Protein 1DUS (pdb70)

Foldseek 3Di:
DDDDDPDDWDWDKDWDAACNDTFIFIATPVWPPGPYDDPLLRVQRNQDDDAQAWAEEEWQQQLNDNCLSCFVHYQAYEEHQDPVSLVRVVVRCVRRVVPVTHYYYYYDDGCHPPLPAATQEYEYADDPVVDDVVLLCNVQVNLVRHDAFGKYKYKDFDDVVVVVSQVNVVRAVDKDFRDADPRMTIMMGTHD

Sequence (192 aa):
FSEKPTTKSDVKIVEDILRGKKLKFKTDSGVFSYGKVDKGTKILVENVVVDKDDDILDLGCGYGVIGIALADEVKSTTADINRRAIKLAKENIKLNNLDNYDIRVVHSDLYENVKDRKYNKIITNPPIRAGKEVLHRIIEEGKELLKDNGEIWVVIQTKQGAKSLAKYKDVFGNVETVTIKGGYRVLKSKKL

Solvent-accessible surface area: 10228 Å² total

Secondary structure (DSSP, 8-state):
------S---EEEEEEEETTEEEEEEEETTSTTTTS--HHHHHHHHH----TT-EEEEET-TTSHHHHHHGGGSSEE--BS-HHHHHHHHHHHHHTT-TTS-B---B-STTTT-TTS-EEEEEE---STT-HHHHHHHHHHHHHHEEEEEEEEEEEESTHHHHHHHH--TTTS--EEEEEETTEEEEEEE--

Nearest PDB structures (foldseek):
  1dus-assembly1_A  TM=1.005E+00  e=1.982E-41  Methanocaldococcus jannaschii
  3dtn-assembly1_A  TM=7.871E-01  e=7.395E-09  Methanosarcina mazei
  6zxy-assembly1_B  TM=6.838E-01  e=2.449E-07  Archaeoglobus fulgidus
  7lxi-assembly1_A  TM=7.289E-01  e=1.700E-06  Mycobacterium tuberculosis H37Rv
  8t1a-assembly2_B  TM=7.006E-01  e=4.340E-06  Mycobacterium tuberculosis H37Rv

B-factor: mean 23.18, std 10.05, range [7.26, 71.99]

Structure (mmCIF, N/CA/C/O backbone):
data_1DUS
#
_entry.id   1DUS
#
_cell.length_a   69.340
_cell.length_b   36.780
_cell.length_c   68.340
_cell.angle_alpha   90.00
_cell.angle_beta   90.00
_cell.angle_gamma   90.00
#
_symmetry.space_group_name_H-M   'P 21 21 2'
#
loop_
_entity.id
_entity.type
_entity.pdbx_description
1 polymer MJ0882
2 water water
#
loop_
_atom_site.group_PDB
_atom_site.id
_atom_site.type_symbol
_atom_site.label_atom_id
_atom_site.label_alt_id
_atom_site.label_comp_id
_atom_site.label_asym_id
_atom_site.label_entity_id
_atom_site.label_seq_id
_atom_site.pdbx_PDB_ins_code
_atom_site.Cartn_x
_atom_site.Cartn_y
_atom_site.Cartn_z
_atom_site.occupancy
_atom_site.B_iso_or_equiv
_atom_site.auth_seq_id
_atom_site.auth_comp_id
_atom_site.auth_asym_id
_atom_site.auth_atom_id
_atom_site.pdbx_PDB_model_num
ATOM 1 N N . PHE A 1 1 ? 37.775 32.994 -0.676 1.00 26.24 4 PHE A N 1
ATOM 2 C CA . PHE A 1 1 ? 37.260 32.664 -1.997 1.00 23.21 4 PHE A CA 1
ATOM 3 C C . PHE A 1 1 ? 36.670 31.259 -1.967 1.00 26.19 4 PHE A C 1
ATOM 4 O O . PHE A 1 1 ? 36.841 30.540 -0.996 1.00 24.88 4 PHE A O 1
ATOM 12 N N . SER A 1 2 ? 35.937 30.879 -3.003 1.00 25.06 5 SER A N 1
ATOM 13 C CA . SER A 1 2 ? 35.386 29.539 -3.036 1.00 29.95 5 SER A CA 1
ATOM 14 C C . SER A 1 2 ? 36.082 28.758 -4.142 1.00 32.95 5 SER A C 1
ATOM 15 O O . SER A 1 2 ? 36.602 29.333 -5.102 1.00 34.51 5 SER A O 1
ATOM 18 N N . GLU A 1 3 ? 36.117 27.443 -3.994 1.00 31.08 6 GLU A N 1
ATOM 19 C CA . GLU A 1 3 ? 36.779 26.597 -4.976 1.00 37.47 6 GLU A CA 1
ATOM 20 C C . GLU A 1 3 ? 36.078 25.243 -5.062 1.00 39.04 6 GLU A C 1
ATOM 21 O O . GLU A 1 3 ? 35.536 24.759 -4.069 1.00 40.14 6 GLU A O 1
ATOM 27 N N . LYS A 1 4 ? 36.046 24.642 -6.251 1.00 42.02 7 LYS A N 1
ATOM 28 C CA . LYS A 1 4 ? 35.436 23.323 -6.377 1.00 46.66 7 LYS A CA 1
ATOM 29 C C . LYS A 1 4 ? 36.562 22.301 -6.440 1.00 47.74 7 LYS A C 1
ATOM 30 O O . LYS A 1 4 ? 37.218 22.148 -7.470 1.00 51.05 7 LYS A O 1
ATOM 36 N N . PRO A 1 5 ? 36.797 21.584 -5.328 1.00 50.10 8 PRO A N 1
ATOM 37 C CA . PRO A 1 5 ? 37.840 20.559 -5.190 1.00 49.98 8 PRO A CA 1
ATOM 38 C C . PRO A 1 5 ? 37.878 19.497 -6.281 1.00 49.00 8 PRO A C 1
ATOM 39 O O . PRO A 1 5 ? 36.899 19.278 -6.995 1.00 46.79 8 PRO A O 1
ATOM 43 N N . THR A 1 6 ? 39.026 18.842 -6.402 1.00 48.93 9 THR A N 1
ATOM 44 C CA . THR A 1 6 ? 39.210 17.794 -7.403 1.00 50.77 9 THR A CA 1
ATOM 45 C C . THR A 1 6 ? 39.177 16.444 -6.700 1.00 47.61 9 THR A C 1
ATOM 46 O O . THR A 1 6 ? 38.861 15.417 -7.306 1.00 49.82 9 THR A O 1
ATOM 50 N N . THR A 1 7 ? 39.512 16.468 -5.413 1.00 44.10 10 THR A N 1
ATOM 51 C CA . THR A 1 7 ? 39.564 15.273 -4.577 1.00 39.00 10 THR A CA 1
ATOM 52 C C . THR A 1 7 ? 38.231 14.546 -4.366 1.00 31.48 10 THR A C 1
ATOM 53 O O . THR A 1 7 ? 37.174 15.164 -4.279 1.00 29.04 10 THR A O 1
ATOM 57 N N . LYS A 1 8 ? 38.296 13.221 -4.288 1.00 30.35 11 LYS A N 1
ATOM 58 C CA . LYS A 1 8 ? 37.108 12.402 -4.046 1.00 30.38 11 LYS A CA 1
ATOM 59 C C . LYS A 1 8 ? 36.757 12.527 -2.566 1.00 29.71 11 LYS A C 1
ATOM 60 O O . LYS A 1 8 ? 37.560 13.015 -1.772 1.00 27.90 11 LYS A O 1
ATOM 66 N N . SER A 1 9 ? 35.567 12.063 -2.204 1.00 26.02 12 SER A N 1
ATOM 67 C CA . SER A 1 9 ? 35.092 12.075 -0.822 1.00 29.39 12 SER A CA 1
ATOM 68 C C . SER A 1 9 ? 34.713 10.632 -0.442 1.00 23.36 12 SER A C 1
ATOM 69 O O . SER A 1 9 ? 34.264 9.875 -1.297 1.00 25.13 12 SER A O 1
ATOM 72 N N . ASP A 1 10 ? 34.897 10.242 0.818 1.00 20.25 13 ASP A N 1
ATOM 73 C CA . ASP A 1 10 ? 34.526 8.883 1.225 1.00 20.26 13 ASP A CA 1
ATOM 74 C C . ASP A 1 10 ? 33.083 8.978 1.676 1.00 20.29 13 ASP A C 1
ATOM 75 O O . ASP A 1 10 ? 32.761 9.838 2.484 1.00 18.57 13 ASP A O 1
ATOM 80 N N . VAL A 1 11 ? 32.232 8.087 1.185 1.00 18.51 14 VAL A N 1
ATOM 81 C CA . VAL A 1 11 ? 30.824 8.104 1.559 1.00 16.70 14 VAL A CA 1
ATOM 82 C C . VAL A 1 11 ? 30.393 6.784 2.199 1.00 16.69 14 VAL A C 1
ATOM 83 O O . VAL A 1 11 ? 30.815 5.706 1.775 1.00 16.48 14 VAL A O 1
ATOM 87 N N . LYS A 1 12 ? 29.566 6.872 3.240 1.00 14.85 15 LYS A N 1
ATOM 88 C CA . LYS A 1 12 ? 29.048 5.677 3.884 1.00 17.41 15 LYS A CA 1
ATOM 89 C C . LYS A 1 12 ? 27.578 5.937 4.164 1.00 18.33 15 LYS A C 1
ATOM 90 O O . LYS A 1 12 ? 27.234 6.986 4.726 1.00 16.71 15 LYS A O 1
ATOM 96 N N . ILE A 1 13 ? 26.708 5.018 3.753 1.00 16.67 16 ILE A N 1
ATOM 97 C CA . ILE A 1 13 ? 25.289 5.185 4.017 1.00 17.08 16 ILE A CA 1
ATOM 98 C C . ILE A 1 13 ? 24.991 4.506 5.347 1.00 18.37 16 ILE A C 1
ATOM 99 O O . ILE A 1 13 ? 25.411 3.369 5.603 1.00 22.54 16 ILE A O 1
ATOM 104 N N . VAL A 1 14 ? 24.263 5.208 6.200 1.00 15.27 17 VAL A N 1
ATOM 105 C CA . VAL A 1 14 ? 23.968 4.727 7.529 1.00 15.75 17 VAL A CA 1
ATOM 106 C C . VAL A 1 14 ? 22.458 4.715 7.791 1.00 18.87 17 VAL A C 1
ATOM 107 O O . VAL A 1 14 ? 21.754 5.633 7.388 1.00 17.90 17 VAL A O 1
ATOM 111 N N . GLU A 1 15 ? 21.945 3.657 8.413 1.00 15.96 18 GLU A N 1
ATOM 112 C CA . GLU A 1 15 ? 20.521 3.658 8.751 1.00 16.33 18 GLU A CA 1
ATOM 113 C C . GLU A 1 15 ? 20.432 3.585 10.253 1.00 15.84 18 GLU A C 1
ATOM 114 O O . GLU A 1 15 ? 21.306 3.027 10.913 1.00 19.17 18 GLU A O 1
ATOM 120 N N . ASP A 1 16 ? 19.400 4.189 10.816 1.00 15.14 19 ASP A N 1
ATOM 121 C CA . ASP A 1 16 ? 19.205 4.064 12.232 1.00 18.61 19 A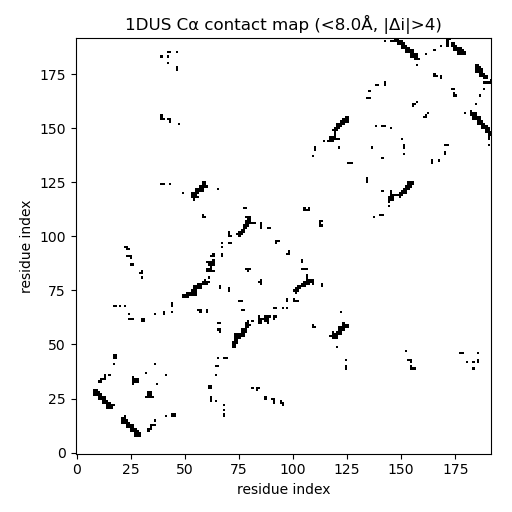SP A CA 1
ATOM 122 C C . ASP A 1 16 ? 17.752 4.307 12.518 1.00 18.38 19 ASP A C 1
ATOM 123 O O . ASP A 1 16 ? 16.981 4.647 11.615 1.00 18.74 19 ASP A O 1
ATOM 128 N N . ILE A 1 17 ? 17.378 4.106 13.774 1.00 20.37 20 ILE A N 1
ATOM 129 C CA . ILE A 1 17 ? 16.007 4.318 14.193 1.00 19.79 20 ILE A CA 1
ATOM 130 C C . ILE A 1 17 ? 16.023 5.416 15.251 1.00 19.07 20 ILE A C 1
ATOM 131 O O . ILE A 1 17 ? 16.702 5.303 16.280 1.00 25.64 20 ILE A O 1
ATOM 136 N N . LEU A 1 18 ? 15.319 6.496 14.960 1.00 18.20 21 LEU A N 1
ATOM 137 C CA . LEU A 1 18 ? 15.252 7.640 15.853 1.00 18.17 21 LEU A CA 1
ATOM 138 C C . LEU A 1 18 ? 13.804 8.038 16.019 1.00 17.22 21 LEU A C 1
ATOM 139 O O . LEU A 1 18 ? 13.057 8.156 15.029 1.00 19.92 21 LEU A O 1
ATOM 144 N N . ARG A 1 19 ? 13.421 8.253 17.275 1.00 18.36 22 ARG A N 1
ATOM 145 C CA . ARG A 1 19 ? 12.065 8.624 17.628 1.00 19.42 22 ARG A CA 1
ATOM 146 C C . ARG A 1 19 ? 11.114 7.635 16.982 1.00 20.57 22 ARG A C 1
ATOM 147 O O . ARG A 1 19 ? 10.004 7.982 16.573 1.00 19.31 22 ARG A O 1
ATOM 155 N N . GLY A 1 20 ? 11.583 6.390 16.901 1.00 22.87 23 GLY A N 1
ATOM 156 C CA . GLY A 1 20 ? 10.808 5.319 16.315 1.00 22.36 23 GLY A CA 1
ATOM 157 C C . GLY A 1 20 ? 10.708 5.346 14.806 1.00 27.77 23 GLY A C 1
ATOM 158 O O . GLY A 1 20 ? 9.951 4.565 14.236 1.00 27.42 23 GLY A O 1
ATOM 159 N N . LYS A 1 21 ? 11.475 6.216 14.149 1.00 21.15 24 LYS A N 1
ATOM 160 C CA . LYS A 1 21 ? 11.419 6.316 12.702 1.00 19.42 24 LYS A CA 1
ATOM 161 C C . LYS A 1 21 ? 12.630 5.644 12.083 1.00 18.44 24 LYS A C 1
ATOM 162 O O . LYS A 1 21 ? 13.737 5.732 12.609 1.00 20.11 24 LYS A O 1
ATOM 168 N N . LYS A 1 22 ? 12.402 4.960 10.967 1.00 18.60 25 LYS A N 1
ATOM 169 C CA . LYS A 1 22 ? 13.461 4.255 10.254 1.00 20.26 25 LYS A CA 1
ATOM 170 C C . LYS A 1 22 ? 14.056 5.232 9.256 1.00 17.83 25 LYS A C 1
ATOM 171 O O . LYS A 1 22 ? 13.493 5.470 8.202 1.00 21.49 25 LYS A O 1
ATOM 177 N N . LEU A 1 23 ? 15.222 5.775 9.575 1.00 18.77 26 LEU A N 1
ATOM 178 C CA . LEU A 1 23 ? 15.829 6.768 8.700 1.00 14.55 26 LEU A CA 1
ATOM 179 C C . LEU A 1 23 ? 17.110 6.278 8.037 1.00 17.00 26 LEU A C 1
ATOM 180 O O . LEU A 1 23 ? 17.740 5.309 8.488 1.00 19.40 26 LEU A O 1
ATOM 185 N N . LYS A 1 24 ? 17.503 6.956 6.968 1.00 14.12 27 LYS A N 1
ATOM 186 C CA . LYS A 1 24 ? 18.702 6.560 6.225 1.00 14.94 27 LYS A CA 1
ATOM 187 C C . LYS A 1 24 ? 19.501 7.828 5.932 1.00 15.62 27 LYS A C 1
ATOM 188 O O . LYS A 1 24 ? 18.934 8.828 5.528 1.00 16.89 27 LYS A O 1
ATOM 194 N N . PHE A 1 25 ? 20.816 7.783 6.111 1.00 12.11 28 PHE A N 1
ATOM 195 C CA . PHE A 1 25 ? 21.608 8.977 5.863 1.00 9.24 28 PHE A CA 1
ATOM 196 C C . PHE A 1 25 ? 22.868 8.701 5.080 1.00 10.30 28 PHE A C 1
ATOM 197 O O . PHE A 1 25 ? 23.598 7.750 5.389 1.00 14.60 28 PHE A O 1
ATOM 205 N N . LYS A 1 26 ? 23.119 9.534 4.076 1.00 8.89 29 LYS A N 1
ATOM 206 C CA . LYS A 1 26 ? 24.375 9.455 3.358 1.00 9.74 29 LYS A CA 1
ATOM 207 C C . LYS A 1 26 ? 25.339 10.271 4.261 1.00 11.75 29 LYS A C 1
ATOM 208 O O . LYS A 1 26 ? 24.996 11.408 4.651 1.00 13.36 29 LYS A O 1
ATOM 214 N N . THR A 1 27 ? 26.503 9.711 4.622 1.00 9.09 30 THR A N 1
ATOM 215 C CA . THR A 1 27 ? 27.479 10.435 5.464 1.00 12.25 30 THR A CA 1
ATOM 216 C C . THR A 1 27 ? 28.772 10.518 4.654 1.00 9.92 30 THR A C 1
ATOM 217 O O . THR A 1 27 ? 28.942 9.785 3.675 1.00 11.00 30 THR A O 1
ATOM 221 N N . ASP A 1 28 ? 29.696 11.365 5.091 1.00 12.18 31 ASP A N 1
ATOM 222 C CA . ASP A 1 28 ? 30.914 11.597 4.314 1.00 14.21 31 ASP A CA 1
ATOM 223 C C . ASP A 1 28 ? 32.072 11.844 5.277 1.00 12.39 31 ASP A C 1
ATOM 224 O O . ASP A 1 28 ? 31.890 12.435 6.351 1.00 11.05 31 ASP A O 1
ATOM 229 N N . SER A 1 29 ? 33.268 11.381 4.911 1.00 15.87 32 SER A N 1
ATOM 230 C CA . SER A 1 29 ? 34.409 11.551 5.811 1.00 17.22 32 SER A CA 1
ATOM 231 C C . SER A 1 29 ? 34.814 13.000 6.087 1.00 18.89 32 SER A C 1
ATOM 232 O O . SER A 1 29 ? 35.604 13.269 7.008 1.00 21.85 32 SER A O 1
ATOM 235 N N . GLY A 1 30 ? 34.286 13.926 5.299 1.00 19.02 33 GLY A N 1
ATOM 236 C CA . GLY A 1 30 ? 34.592 15.336 5.499 1.00 20.30 33 GLY A CA 1
ATOM 237 C C . GLY A 1 30 ? 33.490 16.049 6.252 1.00 21.71 33 GLY A C 1
ATOM 238 O O . GLY A 1 30 ? 33.429 17.288 6.277 1.00 24.01 33 GLY A O 1
ATOM 239 N N . VAL A 1 31 ? 32.610 15.261 6.866 1.00 15.41 34 VAL A N 1
ATOM 240 C CA . VAL A 1 31 ? 31.498 15.803 7.638 1.00 15.52 34 VAL A CA 1
ATOM 241 C C . VAL A 1 31 ? 31.440 15.073 8.970 1.00 15.30 34 VAL A C 1
ATOM 242 O O . VAL A 1 31 ? 31.871 13.916 9.086 1.00 13.96 34 VAL A O 1
ATOM 246 N N . PHE A 1 32 ? 30.965 15.767 9.998 1.00 15.24 35 PHE A N 1
ATOM 247 C CA . PHE A 1 32 ? 30.851 15.182 11.322 1.00 18.07 35 PHE A CA 1
ATOM 248 C C . PHE A 1 32 ? 30.094 13.855 11.362 1.00 17.70 35 PHE A C 1
ATOM 249 O O . PHE A 1 32 ? 29.117 13.648 10.635 1.00 15.76 35 PHE A O 1
ATOM 257 N N . SER A 1 33 ? 30.572 12.953 12.213 1.00 17.13 36 SER A N 1
ATOM 258 C CA . SER A 1 33 ? 29.925 11.664 12.430 1.00 20.74 36 SER A CA 1
ATOM 259 C C . SER A 1 33 ? 29.808 10.760 11.211 1.00 13.96 36 SER A C 1
ATOM 260 O O . SER A 1 33 ? 28.762 10.192 10.935 1.00 16.28 36 SER A O 1
ATOM 263 N N . TYR A 1 34 ? 30.914 10.618 10.506 1.00 16.04 37 TYR A N 1
ATOM 264 C CA . TYR A 1 34 ? 30.989 9.764 9.340 1.00 13.83 37 TYR A CA 1
ATOM 265 C C . TYR A 1 34 ? 30.737 8.297 9.698 1.00 13.64 37 TYR A C 1
ATOM 266 O O . TYR A 1 34 ? 31.327 7.758 10.637 1.00 17.90 37 TYR A O 1
ATOM 275 N N . GLY A 1 35 ? 29.843 7.635 8.974 1.00 13.89 38 GLY A N 1
ATOM 276 C CA . GLY A 1 35 ? 29.634 6.218 9.245 1.00 17.69 38 GLY A CA 1
ATOM 277 C C . GLY A 1 35 ? 28.743 5.759 10.390 1.00 18.91 38 GLY A C 1
ATOM 278 O O . GLY A 1 35 ? 28.580 4.554 10.586 1.00 17.56 38 GLY A O 1
ATOM 279 N N . LYS A 1 36 ? 28.179 6.681 11.167 1.00 18.54 39 LYS A N 1
ATOM 280 C CA . LYS A 1 36 ? 27.285 6.278 12.248 1.00 22.40 39 LYS A CA 1
ATOM 281 C C . LYS A 1 36 ? 26.603 7.495 12.806 1.00 20.12 39 LYS A C 1
ATOM 282 O O . LYS A 1 36 ? 27.114 8.605 12.677 1.00 24.82 39 LYS A O 1
ATOM 288 N N . VAL A 1 37 ? 25.431 7.300 13.397 1.00 18.88 40 VAL A N 1
ATOM 289 C CA . VAL A 1 37 ? 24.758 8.430 14.008 1.00 21.15 40 VAL A CA 1
ATOM 290 C C . VAL A 1 37 ? 25.396 8.593 15.384 1.00 20.82 40 VAL A C 1
ATOM 291 O O . VAL A 1 37 ? 25.472 7.647 16.179 1.00 23.18 40 VAL A O 1
ATOM 295 N N . ASP A 1 38 ? 25.876 9.803 15.632 1.00 23.15 41 ASP A N 1
ATOM 296 C CA . ASP A 1 38 ? 26.542 10.181 16.856 1.00 20.53 41 ASP A CA 1
ATOM 297 C C . ASP A 1 38 ? 25.694 9.886 18.099 1.00 22.18 41 ASP A C 1
ATOM 298 O O . ASP A 1 38 ? 24.514 10.179 18.112 1.00 14.99 41 ASP A O 1
ATOM 303 N N . LYS A 1 39 ? 26.297 9.304 19.135 1.00 19.22 42 LYS A N 1
ATOM 304 C CA . LYS A 1 39 ? 25.543 8.989 20.356 1.00 24.09 42 LYS A CA 1
ATOM 305 C C . LYS A 1 39 ? 24.906 10.223 20.980 1.00 17.61 42 LYS A C 1
ATOM 306 O O . LYS A 1 39 ? 23.762 10.175 21.396 1.00 21.45 42 LYS A O 1
ATOM 312 N N . GLY A 1 40 ? 25.654 11.324 21.035 1.00 17.95 43 GLY A N 1
ATOM 313 C CA . GLY A 1 40 ? 25.113 12.552 21.592 1.00 15.15 43 GLY A CA 1
ATOM 314 C C . GLY A 1 40 ? 23.927 13.030 20.781 1.00 17.95 43 GLY A C 1
ATOM 315 O O . GLY A 1 40 ? 22.871 13.419 21.321 1.00 15.13 43 GLY A O 1
ATOM 316 N N . THR A 1 41 ? 24.083 13.010 19.465 1.00 14.49 44 THR A N 1
ATOM 317 C CA . THR A 1 41 ? 22.986 13.446 18.622 1.00 15.82 44 THR A CA 1
ATOM 318 C C . THR A 1 41 ? 21.754 12.560 18.859 1.00 14.70 44 THR A C 1
ATOM 319 O O . THR A 1 41 ? 20.645 13.060 18.960 1.00 16.06 44 THR A O 1
ATOM 323 N N . LYS A 1 42 ? 21.945 11.248 18.948 1.00 14.19 45 LYS A N 1
ATOM 324 C CA . LYS A 1 42 ? 20.826 10.344 19.178 1.00 16.62 45 LYS A CA 1
ATOM 325 C C . LYS A 1 42 ? 20.091 10.622 20.479 1.00 16.82 45 LYS A C 1
ATOM 326 O O . LYS A 1 42 ? 18.868 10.579 20.517 1.00 18.22 45 LYS A O 1
ATOM 332 N N . ILE A 1 43 ? 20.839 10.893 21.546 1.00 15.89 46 ILE A N 1
ATOM 333 C CA . ILE A 1 43 ? 20.244 11.178 22.841 1.00 15.37 46 ILE A CA 1
ATOM 334 C C . ILE A 1 43 ? 19.438 12.484 22.737 1.00 19.04 46 ILE A C 1
ATOM 335 O O . ILE A 1 43 ? 18.285 12.563 23.179 1.00 19.19 46 ILE A O 1
ATOM 340 N N . LEU A 1 44 ? 20.032 13.490 22.109 1.00 14.47 47 LEU A N 1
ATOM 341 C CA . LEU A 1 44 ? 19.350 14.767 21.945 1.00 15.62 47 LEU A CA 1
ATOM 342 C C . LEU A 1 44 ? 18.051 14.595 21.178 1.00 14.79 47 LEU A C 1
ATOM 343 O O . LEU A 1 44 ? 17.003 15.060 21.618 1.00 13.53 47 LEU A O 1
ATOM 348 N N . VAL A 1 45 ? 18.121 13.932 20.028 1.00 14.65 48 VAL A N 1
ATOM 349 C CA . V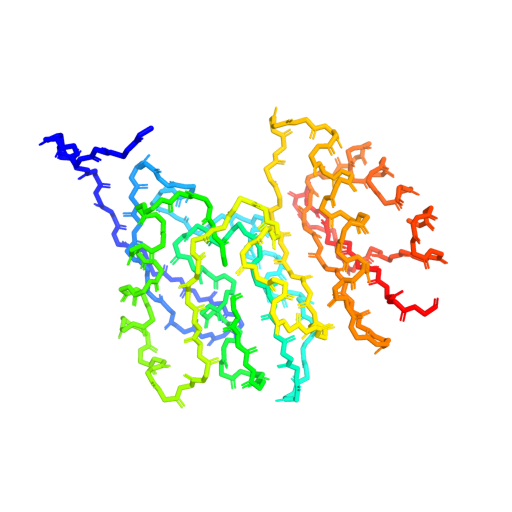AL A 1 45 ? 16.931 13.720 19.193 1.00 17.33 48 VAL A CA 1
ATOM 350 C C . VAL A 1 45 ? 15.821 12.921 19.894 1.00 18.38 48 VAL A C 1
ATOM 351 O O . VAL A 1 45 ? 14.634 13.185 19.702 1.00 18.88 48 VAL A O 1
ATOM 355 N N . GLU A 1 46 ? 16.204 11.947 20.712 1.00 19.63 49 GLU A N 1
ATOM 356 C CA . GLU A 1 46 ? 15.197 11.155 21.399 1.00 20.66 49 GLU A CA 1
ATOM 357 C C . GLU A 1 46 ? 14.517 11.937 22.513 1.00 17.10 49 GLU A C 1
ATOM 358 O O . GLU A 1 46 ? 13.348 11.704 22.816 1.00 18.95 49 GLU A O 1
ATOM 364 N N . ASN A 1 47 ? 15.240 12.877 23.105 1.00 15.08 50 ASN A N 1
ATOM 365 C CA . ASN A 1 47 ? 14.712 13.631 24.235 1.00 20.13 50 ASN A CA 1
ATOM 366 C C . ASN A 1 47 ? 14.108 14.996 23.995 1.00 16.71 50 ASN A C 1
ATOM 367 O O . ASN A 1 47 ? 13.391 15.520 24.854 1.00 20.67 50 ASN A O 1
ATOM 372 N N . VAL A 1 48 ? 14.347 15.572 22.826 1.00 17.46 51 VAL A N 1
ATOM 373 C CA . VAL A 1 48 ? 13.784 16.882 22.557 1.00 19.21 51 VAL A CA 1
ATOM 374 C C . VAL A 1 48 ? 12.250 16.796 22.436 1.00 17.92 51 VAL A C 1
ATOM 375 O O . VAL A 1 48 ? 11.685 15.819 21.937 1.00 21.30 51 VAL A O 1
ATOM 379 N N . VAL A 1 49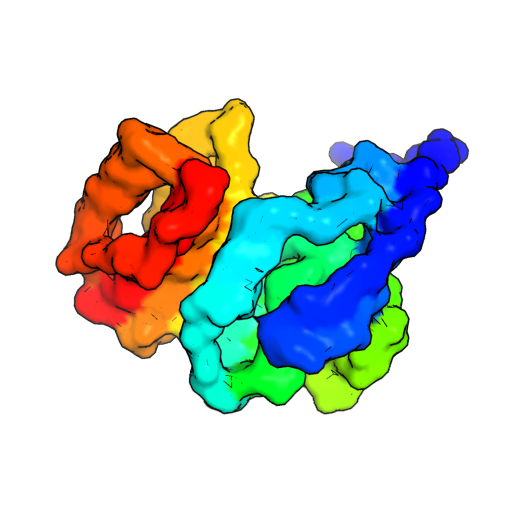 ? 11.581 17.808 22.960 1.00 18.70 52 VAL A N 1
ATOM 380 C CA . VAL A 1 49 ? 10.127 17.859 22.938 1.00 20.77 52 VAL A CA 1
ATOM 381 C C . VAL A 1 49 ? 9.755 18.967 21.975 1.00 21.36 52 VAL A C 1
ATOM 382 O O . VAL A 1 49 ? 10.232 20.097 22.116 1.00 21.17 52 VAL A O 1
ATOM 386 N N . VAL A 1 50 ? 8.945 18.640 20.970 1.00 18.78 53 VAL A N 1
ATOM 387 C CA . VAL A 1 50 ? 8.524 19.640 20.002 1.00 19.43 53 VAL A CA 1
ATOM 388 C C . VAL A 1 50 ? 7.014 19.664 19.834 1.00 22.27 53 VAL A C 1
ATOM 389 O O . VAL A 1 50 ? 6.319 18.681 20.120 1.00 20.36 53 VAL A O 1
ATOM 393 N N . ASP A 1 51 ? 6.524 20.807 19.368 1.00 24.26 54 ASP A N 1
ATOM 394 C CA . ASP A 1 51 ? 5.092 21.037 19.151 1.00 27.27 54 ASP A CA 1
ATOM 395 C C . ASP A 1 51 ? 4.809 21.102 17.652 1.00 25.37 54 ASP A C 1
ATOM 396 O O . ASP A 1 51 ? 5.653 21.543 16.896 1.00 18.15 54 ASP A O 1
ATOM 401 N N . LYS A 1 52 ? 3.619 20.691 17.225 1.00 21.25 55 LYS A N 1
ATOM 402 C CA . LYS A 1 52 ? 3.282 20.712 15.803 1.00 22.03 55 LYS A CA 1
ATOM 403 C C . LYS A 1 52 ? 3.367 22.087 15.131 1.00 23.07 55 LYS A C 1
ATOM 404 O O . LYS A 1 52 ? 3.474 22.168 13.911 1.00 24.02 55 LYS A O 1
ATOM 410 N N . ASP A 1 53 ? 3.291 23.164 15.911 1.00 21.63 56 ASP A N 1
ATOM 411 C CA . ASP A 1 53 ? 3.367 24.504 15.341 1.00 23.77 56 ASP A CA 1
ATOM 412 C C . ASP A 1 53 ? 4.758 25.133 15.460 1.00 22.20 56 ASP A C 1
ATOM 413 O O . ASP A 1 53 ? 4.932 26.309 15.164 1.00 22.77 56 ASP A O 1
ATOM 418 N N . ASP A 1 54 ? 5.755 24.357 15.862 1.00 17.67 57 ASP A N 1
ATOM 419 C CA . ASP A 1 54 ? 7.086 24.927 16.014 1.00 17.54 57 ASP A CA 1
ATOM 420 C C . ASP A 1 54 ? 7.841 25.163 14.728 1.00 15.79 57 ASP A C 1
ATOM 421 O O . ASP A 1 54 ? 7.791 24.343 13.812 1.00 16.83 57 ASP A O 1
ATOM 426 N N . ASP A 1 55 ? 8.568 26.276 14.689 1.00 15.05 58 ASP A N 1
ATOM 427 C CA . ASP A 1 55 ? 9.467 26.584 13.573 1.00 13.12 58 ASP A CA 1
ATOM 428 C C . ASP A 1 55 ? 10.792 26.270 14.266 1.00 13.11 58 ASP A C 1
ATOM 429 O O . ASP A 1 55 ? 11.097 26.857 15.308 1.00 13.11 58 ASP A O 1
ATOM 434 N N . ILE A 1 56 ? 11.568 25.337 13.731 1.00 9.91 59 ILE A N 1
ATOM 435 C CA . ILE A 1 56 ? 12.802 24.989 14.409 1.00 9.93 59 ILE A CA 1
ATOM 436 C C . ILE A 1 56 ? 14.048 25.200 13.590 1.00 8.20 59 ILE A C 1
ATOM 437 O O . ILE A 1 56 ? 14.014 25.204 12.372 1.00 8.27 59 ILE A O 1
ATOM 442 N N . LEU A 1 57 ? 15.157 25.357 14.294 1.00 10.09 60 LEU A N 1
ATOM 443 C CA . LEU A 1 57 ? 16.461 25.548 13.672 1.00 10.03 60 LEU A CA 1
ATOM 444 C C . LEU A 1 57 ? 17.413 24.492 14.222 1.00 10.01 60 LEU A C 1
ATOM 445 O O . LEU A 1 57 ? 17.586 24.391 15.430 1.00 14.34 60 LEU A O 1
ATOM 450 N N . ASP A 1 58 ? 18.004 23.7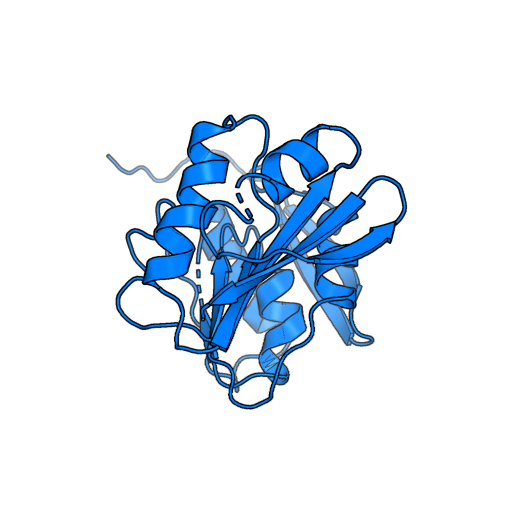12 13.320 1.00 10.66 61 ASP A N 1
ATOM 451 C CA . ASP A 1 58 ? 18.994 22.678 13.627 1.00 12.72 61 ASP A CA 1
ATOM 452 C C . ASP A 1 58 ? 20.303 23.371 13.254 1.00 14.27 61 ASP A C 1
ATOM 453 O O . ASP A 1 58 ? 20.662 23.506 12.070 1.00 11.45 61 ASP A O 1
ATOM 458 N N . LEU A 1 59 ? 21.019 23.815 14.276 1.00 13.48 62 LEU A N 1
ATOM 459 C CA . LEU A 1 59 ? 22.254 24.556 14.072 1.00 14.79 62 LEU A CA 1
ATOM 460 C C . LEU A 1 59 ? 23.469 23.638 14.014 1.00 13.16 62 LEU A C 1
ATOM 461 O O . LEU A 1 59 ? 23.697 22.858 14.931 1.00 15.68 62 LEU A O 1
ATOM 466 N N . GLY A 1 60 ? 24.256 23.748 12.944 1.00 12.71 63 GLY A N 1
ATOM 467 C CA . GLY A 1 60 ? 25.417 22.889 12.781 1.00 15.45 63 GLY A CA 1
ATOM 468 C C . GLY A 1 60 ? 24.825 21.532 12.467 1.00 14.81 63 GLY A C 1
ATOM 469 O O . GLY A 1 60 ? 25.076 20.538 13.152 1.00 14.71 63 GLY A O 1
ATOM 470 N N . CYS A 1 61 ? 24.017 21.499 11.418 1.00 12.08 64 CYS A N 1
ATOM 471 C CA . CYS A 1 61 ? 23.306 20.284 11.045 1.00 15.43 64 CYS A CA 1
ATOM 472 C C . CYS A 1 61 ? 24.088 19.091 10.525 1.00 13.91 64 CYS A C 1
ATOM 473 O O . CYS A 1 61 ? 23.569 17.980 10.558 1.00 16.35 64 CYS A O 1
ATOM 476 N N . GLY A 1 62 ? 25.316 19.280 10.057 1.00 11.74 65 GLY A N 1
ATOM 477 C CA . GLY A 1 62 ? 26.023 18.131 9.527 1.00 10.09 65 GLY A CA 1
ATOM 478 C C . GLY A 1 62 ? 25.178 17.529 8.409 1.00 13.21 65 GLY A C 1
ATOM 479 O O . GLY A 1 62 ? 24.589 18.265 7.610 1.00 13.88 65 GLY A O 1
ATOM 480 N N . TYR A 1 63 ? 25.089 16.202 8.334 1.00 12.01 66 TYR A N 1
ATOM 481 C CA . TYR A 1 63 ? 24.295 15.628 7.247 1.00 11.72 66 TYR A CA 1
ATOM 482 C C . TYR A 1 63 ? 22.790 15.590 7.472 1.00 11.53 66 TYR A C 1
ATOM 483 O O . TYR A 1 63 ? 22.044 14.993 6.687 1.00 13.82 66 TYR A O 1
ATOM 492 N N . GLY A 1 64 ? 22.347 16.258 8.535 1.00 10.60 67 GLY A N 1
ATOM 493 C CA . GLY A 1 64 ? 20.919 16.435 8.734 1.00 13.35 67 GLY A CA 1
ATOM 494 C C . GLY A 1 64 ? 20.129 15.616 9.718 1.00 17.08 67 GLY A C 1
ATOM 495 O O . GLY A 1 64 ? 18.904 15.733 9.747 1.00 15.89 67 GLY A O 1
ATOM 496 N N . VAL A 1 65 ? 20.793 14.841 10.559 1.00 15.45 68 VAL A N 1
ATOM 497 C CA . VAL A 1 65 ? 20.046 13.996 11.493 1.00 14.70 68 VAL A CA 1
ATOM 498 C C . VAL A 1 65 ? 18.945 14.653 12.302 1.00 13.37 68 VAL A C 1
ATOM 499 O O . VAL A 1 65 ? 17.811 14.177 12.294 1.00 15.23 68 VAL A O 1
ATOM 503 N N . ILE A 1 66 ? 19.263 15.736 13.009 1.00 15.58 69 ILE A N 1
ATOM 504 C CA . ILE A 1 66 ? 18.262 16.365 13.882 1.00 12.97 69 ILE A CA 1
ATOM 505 C C . ILE A 1 66 ? 17.065 16.905 13.104 1.00 12.65 69 ILE A C 1
ATOM 506 O O . ILE A 1 66 ? 15.918 16.593 13.425 1.00 13.17 69 ILE A O 1
ATOM 511 N N . GLY A 1 67 ? 17.327 17.690 12.061 1.00 12.59 70 GLY A N 1
ATOM 512 C CA . GLY A 1 67 ? 16.238 18.247 11.288 1.00 11.69 70 GLY A CA 1
ATOM 513 C C . GLY A 1 67 ? 15.361 17.182 10.638 1.00 14.09 70 GLY A C 1
ATOM 514 O O . GLY A 1 67 ? 14.137 17.267 10.648 1.00 14.12 70 GLY A O 1
ATOM 515 N N . ILE A 1 68 ? 15.999 16.167 10.078 1.00 11.84 71 ILE A N 1
ATOM 516 C CA . ILE A 1 68 ? 15.270 15.100 9.404 1.00 12.88 71 ILE A CA 1
ATOM 517 C C . ILE A 1 68 ? 14.428 14.273 10.372 1.00 13.45 71 ILE A C 1
ATOM 518 O O . ILE A 1 68 ? 13.278 13.954 10.077 1.00 12.29 71 ILE A O 1
ATOM 523 N N . ALA A 1 69 ? 14.991 13.974 11.537 1.00 12.06 72 ALA A N 1
ATOM 524 C CA . ALA A 1 69 ? 14.296 13.188 12.562 1.00 15.12 72 ALA A CA 1
ATOM 525 C C . ALA A 1 69 ? 13.096 13.915 13.163 1.00 15.28 72 ALA A C 1
ATOM 526 O O . ALA A 1 69 ? 12.165 13.287 13.695 1.00 14.20 72 ALA A O 1
ATOM 528 N N . LEU A 1 70 ? 13.093 15.246 13.075 1.00 15.68 73 LEU A N 1
ATOM 529 C CA . LEU A 1 70 ? 11.996 16.011 13.647 1.00 11.76 73 LEU A CA 1
ATOM 530 C C . LEU A 1 70 ? 11.054 16.676 12.647 1.00 15.43 73 LEU A C 1
ATOM 531 O O . LEU A 1 70 ? 9.971 17.125 13.026 1.00 14.25 73 LEU A O 1
ATOM 536 N N . ALA A 1 71 ? 11.449 16.722 11.379 1.00 13.89 74 ALA A N 1
ATOM 537 C CA . ALA A 1 71 ? 10.690 17.461 10.355 1.00 14.24 74 ALA A CA 1
ATOM 538 C C . ALA A 1 71 ? 9.189 17.222 10.225 1.00 15.90 74 ALA A C 1
ATOM 539 O O . ALA A 1 71 ? 8.421 18.168 9.997 1.00 16.67 74 ALA A O 1
ATOM 541 N N . ASP A 1 72 ? 8.767 15.973 10.355 1.00 17.95 75 ASP A N 1
ATOM 542 C CA . ASP A 1 72 ? 7.346 15.656 10.223 1.00 20.26 75 ASP A CA 1
ATOM 543 C C . ASP A 1 72 ? 6.546 15.974 11.470 1.00 20.91 75 ASP A C 1
ATOM 544 O O . ASP A 1 72 ? 5.324 15.837 11.466 1.00 21.71 75 ASP A O 1
ATOM 549 N N . GLU A 1 73 ? 7.219 16.374 12.544 1.00 16.33 76 GLU A N 1
ATOM 550 C CA . GLU A 1 73 ? 6.524 16.665 13.793 1.00 19.02 76 GLU A CA 1
ATOM 551 C C . GLU A 1 73 ? 6.334 18.153 14.086 1.00 18.14 76 GLU A C 1
ATOM 552 O O . GLU A 1 73 ? 5.725 18.519 15.099 1.00 17.27 76 GLU A O 1
ATOM 558 N N . VAL A 1 74 ? 6.853 19.003 13.217 1.00 13.12 77 VAL A N 1
ATOM 559 C CA . VAL A 1 74 ? 6.781 20.445 13.456 1.00 15.60 77 VAL A CA 1
ATOM 560 C C . VAL A 1 74 ? 6.227 21.228 12.265 1.00 15.23 77 VAL A C 1
ATOM 561 O O . VAL A 1 74 ? 5.833 20.643 11.250 1.00 19.57 77 VAL A O 1
ATOM 565 N N . LYS A 1 75 ? 6.189 22.546 12.384 1.00 14.17 78 LYS A N 1
ATOM 566 C CA . LYS A 1 75 ? 5.660 23.386 11.312 1.00 15.50 78 LYS A CA 1
ATOM 567 C C . LYS A 1 75 ? 6.712 23.677 10.235 1.00 14.24 78 LYS A C 1
ATOM 568 O O . LYS A 1 75 ? 6.426 23.623 9.031 1.00 13.58 78 LYS A O 1
ATOM 574 N N . SER A 1 76 ? 7.932 24.001 10.645 1.00 11.62 79 SER A N 1
ATOM 575 C C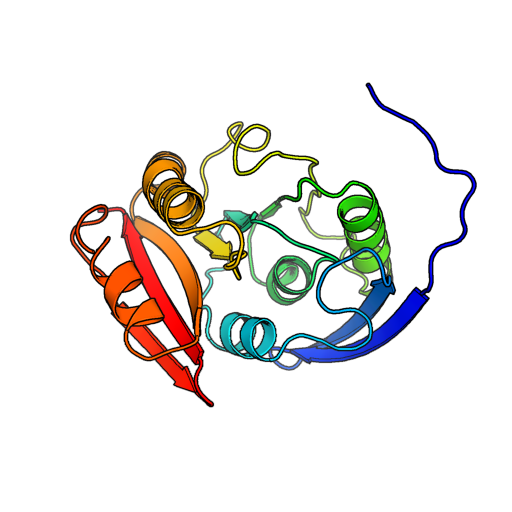A . SER A 1 76 ? 8.974 24.233 9.637 1.00 10.04 79 SER A CA 1
ATOM 576 C C . SER A 1 76 ? 10.305 23.934 10.256 1.00 8.71 79 SER A C 1
ATOM 577 O O . SER A 1 76 ? 10.468 24.027 11.476 1.00 12.85 79 SER A O 1
ATOM 580 N N . THR A 1 77 ? 11.253 23.567 9.403 1.00 10.96 80 THR A N 1
ATOM 581 C CA . THR A 1 77 ? 12.597 23.210 9.850 1.00 10.47 80 THR A CA 1
ATOM 582 C C . THR A 1 77 ? 13.634 23.909 8.990 1.00 9.09 80 THR A C 1
ATOM 583 O O . THR A 1 77 ? 13.511 23.953 7.757 1.00 11.95 80 THR A O 1
ATOM 587 N N . THR A 1 78 ? 14.627 24.493 9.652 1.00 7.26 81 THR A N 1
ATOM 588 C CA . THR A 1 78 ? 15.740 25.140 8.967 1.00 8.16 81 THR A CA 1
ATOM 589 C C . THR A 1 78 ? 16.972 24.398 9.473 1.00 9.37 81 THR A C 1
ATOM 590 O O . THR A 1 78 ? 17.151 24.271 10.670 1.00 10.53 81 THR A O 1
ATOM 602 N N . ALA A 1 80 ? 21.124 24.378 9.277 1.00 9.28 83 ALA A N 1
ATOM 603 C CA . ALA A 1 80 ? 22.199 25.273 8.841 1.00 8.69 83 ALA A CA 1
ATOM 604 C C . ALA A 1 80 ? 23.580 24.731 9.192 1.00 8.82 83 ALA A C 1
ATOM 605 O O . ALA A 1 80 ? 23.758 24.109 10.232 1.00 10.54 83 ALA A O 1
ATOM 607 N N . ASP A 1 81 ? 24.550 24.976 8.314 1.00 9.40 84 ASP A N 1
ATOM 608 C CA . ASP A 1 81 ? 25.909 24.527 8.570 1.00 12.13 84 ASP A CA 1
ATOM 609 C C . ASP A 1 81 ? 26.846 25.373 7.732 1.00 12.56 84 ASP A C 1
ATOM 610 O O . ASP A 1 81 ? 26.460 25.911 6.686 1.00 9.78 84 ASP A O 1
ATOM 615 N N . ILE A 1 82 ? 28.078 25.481 8.198 1.00 8.76 85 ILE A N 1
ATOM 616 C CA . ILE A 1 82 ? 29.059 26.240 7.439 1.00 11.75 85 ILE A CA 1
ATOM 617 C C . ILE A 1 82 ? 29.757 25.352 6.409 1.00 13.90 85 ILE A C 1
ATOM 618 O O . ILE A 1 82 ? 30.329 25.839 5.455 1.00 10.98 85 ILE A O 1
ATOM 623 N N . ASN A 1 83 ? 29.685 24.040 6.600 1.00 15.37 86 ASN A N 1
ATOM 624 C CA . ASN A 1 83 ? 30.331 23.071 5.693 1.00 13.48 86 ASN A CA 1
ATOM 625 C C . ASN A 1 83 ? 29.449 22.834 4.451 1.00 13.52 86 ASN A C 1
ATOM 626 O O . ASN A 1 83 ? 28.368 22.311 4.566 1.00 10.87 86 ASN A O 1
ATOM 631 N N . ARG A 1 84 ? 29.914 23.226 3.268 1.00 14.29 87 ARG A N 1
ATOM 632 C CA . ARG A 1 84 ? 29.120 23.063 2.045 1.00 17.81 87 ARG A CA 1
ATOM 633 C C . ARG A 1 84 ? 28.808 21.619 1.682 1.00 17.70 87 ARG A C 1
ATOM 634 O O . ARG A 1 84 ? 27.758 21.319 1.095 1.00 14.98 87 ARG A O 1
ATOM 642 N N . ARG A 1 85 ? 29.723 20.721 2.022 1.00 16.51 88 ARG A N 1
ATOM 643 C CA . ARG A 1 85 ? 29.499 19.324 1.745 1.00 14.91 88 ARG A CA 1
ATOM 644 C C . ARG A 1 85 ? 28.356 18.848 2.639 1.00 13.26 88 ARG A C 1
ATOM 645 O O . ARG A 1 85 ? 27.547 18.037 2.208 1.00 11.32 88 ARG A O 1
ATOM 653 N N . ALA A 1 86 ? 28.323 19.338 3.881 1.00 11.52 89 ALA A N 1
ATOM 654 C CA . ALA A 1 86 ? 27.276 18.951 4.844 1.00 13.78 89 ALA A CA 1
ATOM 655 C C . ALA A 1 86 ? 25.897 19.360 4.314 1.00 11.72 89 ALA A C 1
ATOM 656 O O . ALA A 1 86 ? 24.934 18.588 4.352 1.00 10.55 89 ALA A O 1
ATOM 658 N N . ILE A 1 87 ? 25.825 20.601 3.848 1.00 10.85 90 ILE A N 1
ATOM 659 C CA . ILE A 1 87 ? 24.619 21.165 3.254 1.00 11.99 90 ILE A CA 1
ATOM 660 C C . ILE A 1 87 ? 24.141 20.259 2.108 1.00 12.82 90 ILE A C 1
ATOM 661 O O . ILE A 1 87 ? 22.969 19.947 1.986 1.00 11.74 90 ILE A O 1
ATOM 666 N N . LYS A 1 88 ? 25.068 19.858 1.253 1.00 8.72 91 LYS A N 1
ATOM 667 C CA . LYS A 1 88 ? 24.713 19.006 0.113 1.00 14.71 91 LYS A CA 1
ATOM 668 C C . LYS A 1 88 ? 24.113 17.678 0.583 1.00 11.20 91 LYS A C 1
ATOM 669 O O . LYS A 1 88 ? 23.063 17.239 0.071 1.00 11.77 91 LYS A O 1
ATOM 675 N N . LEU A 1 89 ? 24.772 17.052 1.558 1.00 9.89 92 LEU A N 1
ATOM 676 C CA . LEU A 1 89 ? 24.303 15.782 2.093 1.00 12.45 92 LEU A CA 1
ATOM 677 C C . LEU A 1 89 ? 22.951 15.920 2.802 1.00 13.29 92 LEU A C 1
ATOM 678 O O . LEU A 1 89 ? 22.095 15.046 2.679 1.00 13.14 92 LEU A O 1
ATOM 683 N N . ALA A 1 90 ? 22.746 16.991 3.558 1.00 9.05 93 ALA A N 1
ATOM 684 C CA . ALA A 1 90 ? 21.462 17.142 4.232 1.00 9.78 93 ALA A CA 1
ATOM 685 C C . ALA A 1 90 ? 20.340 17.254 3.191 1.00 9.73 93 ALA A C 1
ATOM 686 O O . ALA A 1 90 ? 19.261 16.677 3.375 1.00 10.88 93 ALA A O 1
ATOM 688 N N . LYS A 1 91 ? 20.575 18.005 2.120 1.00 10.05 94 LYS A N 1
ATOM 689 C CA . LYS A 1 91 ? 19.562 18.126 1.056 1.00 11.56 94 LYS A CA 1
ATOM 690 C C . LYS A 1 91 ? 19.260 16.754 0.446 1.00 11.93 94 LYS A C 1
ATOM 691 O O . LYS A 1 91 ? 18.084 16.394 0.213 1.00 9.93 94 LYS A O 1
ATOM 697 N N . GLU A 1 92 ? 20.314 15.992 0.176 1.00 11.53 95 GLU A N 1
ATOM 698 C CA . GLU A 1 92 ? 20.145 14.652 -0.388 1.00 15.20 95 GLU A CA 1
ATOM 699 C C . GLU A 1 92 ? 19.412 13.745 0.587 1.00 14.71 95 GLU A C 1
ATOM 700 O O . GLU A 1 92 ? 18.601 12.916 0.171 1.00 12.15 95 GLU A O 1
ATOM 706 N N . ASN A 1 93 ? 19.713 13.885 1.881 1.00 9.01 96 ASN A N 1
ATOM 707 C CA . ASN A 1 93 ? 19.084 13.061 2.898 1.00 8.25 96 ASN A CA 1
ATOM 708 C C . ASN A 1 93 ? 17.599 13.363 3.097 1.00 9.24 96 ASN A C 1
ATOM 709 O O . ASN A 1 93 ? 16.845 12.507 3.533 1.00 13.36 96 ASN A O 1
ATOM 714 N N . ILE A 1 94 ? 17.174 14.583 2.772 1.00 10.27 97 ILE A N 1
ATOM 715 C CA . ILE A 1 94 ? 15.751 14.910 2.853 1.00 13.58 97 ILE A CA 1
ATOM 716 C C . ILE A 1 94 ? 15.034 13.993 1.836 1.00 13.65 97 ILE A C 1
ATOM 717 O O . ILE A 1 94 ? 13.938 13.492 2.098 1.00 13.10 97 ILE A O 1
ATOM 722 N N . LYS A 1 95 ? 15.674 13.758 0.697 1.00 11.61 98 LYS A N 1
ATOM 723 C CA . LYS A 1 95 ? 15.073 12.910 -0.350 1.00 14.65 98 LYS A CA 1
ATOM 724 C C . LYS A 1 95 ? 15.099 11.429 0.034 1.00 16.75 98 LYS A C 1
ATOM 725 O O . LYS A 1 95 ? 14.156 10.684 -0.241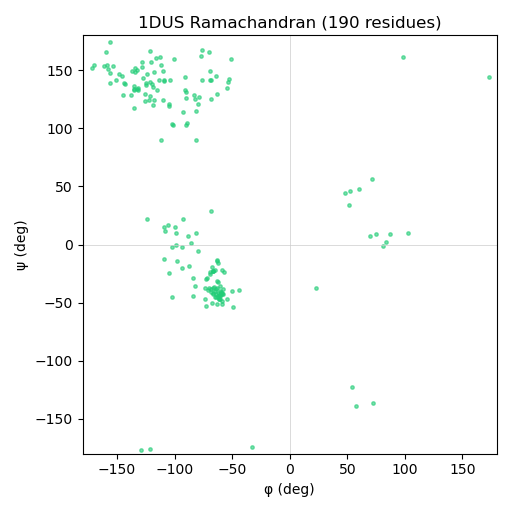 1.00 16.06 98 LYS A O 1
ATOM 731 N N . LEU A 1 96 ? 16.171 11.001 0.690 1.00 15.35 99 LEU A N 1
ATOM 732 C CA . LEU A 1 96 ? 16.278 9.600 1.103 1.00 15.94 99 LEU A CA 1
ATOM 733 C C . LEU A 1 96 ? 15.229 9.200 2.121 1.00 17.35 99 LEU A C 1
ATOM 734 O O . LEU A 1 96 ? 14.911 8.016 2.266 1.00 16.78 99 LEU A O 1
ATOM 739 N N . ASN A 1 97 ? 14.683 10.188 2.822 1.00 12.66 100 ASN A N 1
ATOM 740 C CA . ASN A 1 97 ? 13.695 9.925 3.833 1.00 14.44 100 ASN A CA 1
ATOM 741 C C . ASN A 1 97 ? 12.267 10.347 3.517 1.00 13.01 100 ASN A C 1
ATOM 742 O O . ASN A 1 97 ? 11.425 10.388 4.417 1.00 16.87 100 ASN A O 1
ATOM 747 N N . ASN A 1 98 ? 11.997 10.625 2.249 1.00 16.80 101 ASN A N 1
ATOM 748 C CA . ASN A 1 98 ? 10.660 11.010 1.794 1.00 22.24 101 ASN A CA 1
ATOM 749 C C . ASN A 1 98 ? 10.041 12.177 2.574 1.00 19.63 101 ASN A C 1
ATOM 750 O O . ASN A 1 98 ? 8.879 12.139 2.949 1.00 20.56 101 ASN A O 1
ATOM 755 N N . LEU A 1 99 ? 10.818 13.221 2.786 1.00 18.48 102 LEU A N 1
ATOM 756 C CA . LEU A 1 99 ? 10.330 14.380 3.519 1.00 20.61 102 LEU A CA 1
ATOM 757 C C . LEU A 1 99 ? 10.064 15.549 2.602 1.00 25.65 102 LEU A C 1
ATOM 758 O O . LEU A 1 99 ? 9.938 16.689 3.060 1.00 27.73 102 LEU A O 1
ATOM 763 N N . ASP A 1 100 ? 9.959 15.282 1.307 1.00 29.78 103 ASP A N 1
ATOM 764 C CA . ASP A 1 100 ? 9.728 16.360 0.354 1.00 35.32 103 ASP A CA 1
ATOM 765 C C . ASP A 1 100 ? 8.423 17.119 0.527 1.00 33.59 103 ASP A C 1
ATOM 766 O O . ASP A 1 100 ? 8.282 18.211 -0.020 1.00 37.91 103 ASP A O 1
ATOM 771 N N . ASN A 1 101 ? 7.485 16.553 1.287 1.00 33.14 104 ASN A N 1
ATOM 772 C CA . ASN A 1 101 ? 6.182 17.181 1.536 1.00 33.03 104 ASN A CA 1
ATOM 773 C C . ASN A 1 101 ? 6.145 18.113 2.745 1.00 29.48 104 ASN A C 1
ATOM 774 O O . ASN A 1 101 ? 5.070 18.579 3.151 1.00 31.78 104 ASN A O 1
ATOM 779 N N . TYR A 1 102 ? 7.306 18.372 3.332 1.00 24.09 105 TYR A N 1
ATOM 780 C CA . TYR A 1 102 ? 7.369 19.237 4.505 1.00 21.11 105 TYR A CA 1
ATOM 781 C C . TYR A 1 102 ? 8.158 20.498 4.242 1.00 17.81 105 TYR A C 1
ATOM 782 O O . TYR A 1 102 ? 8.957 20.568 3.305 1.00 16.48 105 TYR A O 1
ATOM 791 N N . ASP A 1 103 ? 7.924 21.497 5.089 1.00 14.98 106 ASP A N 1
ATOM 792 C CA . ASP A 1 103 ? 8.598 22.791 4.989 1.00 15.55 106 ASP A CA 1
ATOM 793 C C . ASP A 1 103 ? 9.981 22.676 5.628 1.00 15.16 106 ASP A C 1
ATOM 794 O O . ASP A 1 103 ? 10.130 22.925 6.827 1.00 13.51 106 ASP A O 1
ATOM 799 N N . ILE A 1 104 ? 10.966 22.305 4.817 1.00 12.49 107 ILE A N 1
ATOM 800 C CA . ILE A 1 104 ? 12.326 22.130 5.281 1.00 13.73 107 ILE A CA 1
ATOM 801 C C . ILE A 1 104 ? 13.269 22.860 4.345 1.00 16.14 107 ILE A C 1
ATOM 802 O O . ILE A 1 104 ? 13.134 22.781 3.118 1.00 14.95 107 ILE A O 1
ATOM 807 N N . ARG A 1 105 ? 14.218 23.589 4.913 1.00 10.76 108 ARG A N 1
ATOM 808 C CA . ARG A 1 105 ? 15.201 24.250 4.073 1.00 12.12 108 ARG A CA 1
ATOM 809 C C . ARG A 1 105 ? 16.578 24.026 4.676 1.00 9.64 108 ARG A C 1
ATOM 810 O O . ARG A 1 105 ? 16.714 23.892 5.880 1.00 11.12 108 ARG A O 1
ATOM 818 N N . VAL A 1 106 ? 17.595 23.958 3.824 1.00 8.41 109 VAL A N 1
ATOM 819 C CA . VAL A 1 106 ? 18.962 23.760 4.275 1.00 10.11 109 VAL A CA 1
ATOM 820 C C . VAL A 1 106 ? 19.701 25.012 3.816 1.00 13.11 109 VAL A C 1
ATOM 821 O O . VAL A 1 106 ? 19.710 25.341 2.611 1.00 14.56 109 VAL A O 1
ATOM 825 N N . VAL A 1 107 ? 20.331 25.695 4.758 1.00 9.41 110 VAL A N 1
ATOM 826 C CA . VAL A 1 107 ? 20.995 26.962 4.445 1.00 10.15 110 VAL A CA 1
ATOM 827 C C . VAL A 1 107 ? 22.463 26.987 4.844 1.00 11.47 110 VAL A C 1
ATOM 828 O O . VAL A 1 107 ? 22.843 26.510 5.898 1.00 13.11 110 VAL A O 1
ATOM 832 N N . HIS A 1 108 ? 23.293 27.550 3.983 1.00 11.47 111 HIS A N 1
ATOM 833 C CA . HIS A 1 108 ? 24.717 27.658 4.316 1.00 10.61 111 HIS A CA 1
ATOM 834 C C . HIS A 1 108 ? 24.845 28.844 5.276 1.00 11.61 111 HIS A C 1
ATOM 835 O O . HIS A 1 108 ? 24.424 29.965 4.950 1.00 12.28 111 HIS A O 1
ATOM 842 N N . SER A 1 109 ? 25.463 28.640 6.437 1.00 11.39 112 SER A N 1
ATOM 843 C CA . SER A 1 109 ? 25.552 29.723 7.412 1.00 11.79 112 SER A CA 1
ATOM 844 C C . SER A 1 109 ? 26.717 29.566 8.381 1.00 13.80 112 SER A C 1
ATOM 845 O O . SER A 1 109 ? 26.992 28.473 8.843 1.00 14.00 112 SER A O 1
ATOM 848 N N . ASP A 1 110 ? 27.398 30.668 8.673 1.00 14.65 113 ASP A N 1
ATOM 849 C CA . ASP A 1 110 ? 28.475 30.670 9.655 1.00 18.79 113 ASP A CA 1
ATOM 850 C C . ASP A 1 110 ? 27.686 30.967 10.927 1.00 18.66 113 ASP A C 1
ATOM 851 O O . ASP A 1 110 ? 27.249 32.106 11.165 1.00 17.91 113 ASP A O 1
ATOM 856 N N . LEU A 1 111 ? 27.498 29.930 11.740 1.00 17.84 114 LEU A N 1
ATOM 857 C CA . LEU A 1 111 ? 26.669 30.034 12.934 1.00 16.10 114 LEU A CA 1
ATOM 858 C C . LEU A 1 111 ? 25.278 30.561 12.557 1.00 14.44 114 LEU A C 1
ATOM 859 O O . LEU A 1 111 ? 24.616 29.955 11.716 1.00 14.30 114 LEU A O 1
ATOM 864 N N . TYR A 1 112 ? 24.812 31.666 13.131 1.00 12.14 115 TYR A N 1
ATOM 865 C CA . TYR A 1 112 ? 23.456 32.135 12.798 1.00 11.66 115 TYR A CA 1
ATOM 866 C C . TYR A 1 112 ? 23.380 33.155 11.692 1.00 15.18 115 TYR A C 1
ATOM 867 O O . TYR A 1 112 ? 22.282 33.564 11.295 1.00 14.39 115 TYR A O 1
ATOM 876 N N . GLU A 1 113 ? 24.535 33.547 11.182 1.00 14.80 116 GLU A N 1
ATOM 877 C CA . GLU A 1 113 ? 24.614 34.607 10.187 1.00 19.21 116 GLU A CA 1
ATOM 878 C C . GLU A 1 113 ? 23.636 34.643 9.027 1.00 16.81 116 GLU A C 1
ATOM 879 O O . GLU A 1 113 ? 23.168 35.715 8.671 1.00 18.53 116 GLU A O 1
ATOM 885 N N . ASN A 1 114 ? 23.302 33.490 8.460 1.00 12.74 117 ASN A N 1
ATOM 886 C CA . ASN A 1 114 ? 22.420 33.449 7.310 1.00 13.34 117 ASN A CA 1
ATOM 887 C C . ASN A 1 114 ? 21.004 32.911 7.566 1.00 13.23 117 ASN A C 1
ATOM 888 O O . ASN A 1 114 ? 20.252 32.676 6.618 1.00 12.12 117 ASN A O 1
ATOM 893 N N . VAL A 1 115 ? 20.636 32.763 8.838 1.00 14.51 118 VAL A N 1
ATOM 894 C CA . VAL A 1 115 ? 19.314 32.257 9.179 1.00 12.16 118 VAL A CA 1
ATOM 895 C C . VAL A 1 115 ? 18.521 33.191 10.084 1.00 14.20 118 VAL A C 1
ATOM 896 O O . VAL A 1 115 ? 17.559 32.771 10.745 1.00 15.30 118 VAL A O 1
ATOM 900 N N . LYS A 1 116 ? 18.891 34.466 10.074 1.00 13.89 119 LYS A N 1
ATOM 901 C CA . LYS A 1 116 ? 18.209 35.427 10.927 1.00 14.90 119 LYS A CA 1
ATOM 902 C C . LYS A 1 116 ? 17.057 36.107 10.200 1.00 20.00 119 LYS A C 1
ATOM 903 O O . LYS A 1 116 ? 16.655 37.204 10.589 1.00 20.12 119 LYS A O 1
ATOM 909 N N . ASP A 1 117 ? 16.546 35.458 9.149 1.00 17.68 120 ASP A N 1
ATOM 910 C CA . ASP A 1 117 ? 15.404 35.971 8.403 1.00 16.38 120 ASP A CA 1
ATOM 911 C C . ASP A 1 117 ? 14.066 35.573 9.017 1.00 20.47 120 ASP A C 1
ATOM 912 O O . ASP A 1 117 ? 13.004 35.887 8.486 1.00 22.11 120 ASP A O 1
ATOM 917 N N . ARG A 1 118 ? 14.125 34.861 10.137 1.00 19.81 121 ARG A N 1
ATOM 918 C CA . ARG A 1 118 ? 12.925 34.485 10.862 1.00 18.53 121 ARG A CA 1
ATOM 919 C C . ARG A 1 118 ? 13.292 34.145 12.302 1.00 14.74 121 ARG A C 1
ATOM 920 O O . ARG A 1 118 ? 14.454 33.994 12.641 1.00 16.55 121 ARG A O 1
ATOM 928 N N . LYS A 1 119 ? 12.282 34.075 13.159 1.00 18.39 122 LYS A N 1
ATOM 929 C CA . LYS A 1 119 ? 12.463 33.729 14.549 1.00 16.98 122 LYS A CA 1
ATOM 930 C C . LYS A 1 119 ? 12.087 32.257 14.688 1.00 14.90 122 LYS A C 1
ATOM 931 O O . LYS A 1 119 ? 11.374 31.709 13.844 1.00 16.57 122 LYS A O 1
ATOM 937 N N . TYR A 1 120 ? 12.560 31.625 15.744 1.00 11.66 123 TYR A N 1
ATOM 938 C CA . TYR A 1 120 ? 12.286 30.200 15.935 1.00 13.19 123 TYR A CA 1
ATOM 939 C C . TYR A 1 120 ? 11.721 29.866 17.305 1.00 14.71 123 TYR A C 1
ATOM 940 O O . TYR A 1 120 ? 11.992 30.564 18.305 1.00 17.13 123 TYR A O 1
ATOM 949 N N . ASN A 1 121 ? 10.946 28.781 17.348 1.00 14.53 124 ASN A N 1
ATOM 950 C CA . ASN A 1 121 ? 10.378 28.302 18.589 1.00 12.67 124 ASN A CA 1
ATOM 951 C C . ASN A 1 121 ? 11.389 27.426 19.308 1.00 13.87 124 ASN A C 1
ATOM 952 O O . ASN A 1 121 ? 11.373 27.323 20.534 1.00 13.53 124 ASN A O 1
ATOM 957 N N . LYS A 1 122 ? 12.256 26.783 18.533 1.00 12.70 125 LYS A N 1
ATOM 958 C CA . LYS A 1 122 ? 13.253 25.882 19.072 1.00 9.72 125 LYS A CA 1
ATOM 959 C C . LYS A 1 122 ? 14.553 26.001 18.274 1.00 13.75 125 LYS A C 1
ATOM 960 O O . LYS A 1 122 ? 14.526 26.109 17.049 1.00 13.39 125 LYS A O 1
ATOM 966 N N . ILE A 1 123 ? 15.675 26.010 18.987 1.00 10.47 126 ILE A N 1
ATOM 967 C CA . ILE A 1 123 ? 16.989 25.970 18.363 1.00 10.22 126 ILE A CA 1
ATOM 968 C C . ILE A 1 123 ? 17.562 24.705 19.006 1.00 11.78 126 ILE A C 1
ATOM 969 O O . ILE A 1 123 ? 17.602 24.593 20.231 1.00 10.80 126 ILE A O 1
ATOM 974 N N . ILE A 1 124 ? 17.997 23.757 18.173 1.00 9.91 127 ILE A N 1
ATOM 975 C CA . ILE A 1 124 ? 18.484 22.468 18.657 1.00 12.05 127 ILE A CA 1
ATOM 976 C C . ILE A 1 124 ? 19.867 22.239 18.090 1.00 15.93 127 ILE A C 1
ATOM 977 O O . ILE A 1 124 ? 20.070 22.373 16.871 1.00 15.70 127 ILE A O 1
ATOM 982 N N . THR A 1 125 ? 20.817 21.891 18.947 1.00 12.22 128 THR A N 1
ATOM 983 C CA . THR A 1 125 ? 22.171 21.716 18.462 1.00 16.43 128 THR A CA 1
ATOM 984 C C . THR A 1 125 ? 23.085 20.806 19.276 1.00 15.88 128 THR A C 1
ATOM 985 O O . THR A 1 125 ? 22.953 20.699 20.493 1.00 13.42 128 THR A O 1
ATOM 989 N N . ASN A 1 126 ? 23.981 20.129 18.560 1.00 18.43 129 ASN A N 1
ATOM 990 C CA . ASN A 1 126 ? 25.041 19.305 19.159 1.00 18.86 129 ASN A CA 1
ATOM 991 C C . ASN A 1 126 ? 26.219 20.173 18.738 1.00 19.42 129 ASN A C 1
ATOM 992 O O . ASN A 1 126 ? 26.818 19.981 17.668 1.00 21.21 129 ASN A O 1
ATOM 997 N N . PRO A 1 127 ? 26.588 21.130 19.592 1.00 19.48 130 PRO A N 1
ATOM 998 C CA . PRO A 1 127 ? 27.674 22.056 19.289 1.00 21.07 130 PRO A CA 1
ATOM 999 C C . PRO A 1 127 ? 29.094 21.528 19.246 1.00 21.53 130 PRO A C 1
ATOM 1000 O O . PRO A 1 127 ? 29.438 20.578 19.939 1.00 20.23 130 PRO A O 1
ATOM 1004 N N . PRO A 1 128 ? 29.935 22.140 18.403 1.00 24.17 131 PRO A N 1
ATOM 1005 C CA . PRO A 1 128 ? 31.335 21.714 18.304 1.00 25.78 131 PRO A CA 1
ATOM 1006 C C . PRO A 1 128 ? 32.013 22.121 19.614 1.00 27.94 131 PRO A C 1
ATOM 1007 O O . PRO A 1 128 ? 31.712 23.179 20.161 1.00 33.47 131 PRO A O 1
ATOM 1011 N N . ILE A 1 129 ? 32.909 21.282 20.123 1.00 28.64 132 ILE A N 1
ATOM 1012 C CA . ILE A 1 129 ? 33.578 21.556 21.389 1.00 29.28 132 ILE A CA 1
ATOM 1013 C C . ILE A 1 129 ? 35.007 22.072 21.246 1.00 27.62 132 ILE A C 1
ATOM 1014 O O . ILE A 1 129 ? 35.396 23.023 21.920 1.00 29.59 132 ILE A O 1
ATOM 1019 N N . ARG A 1 130 ? 35.790 21.437 20.379 1.00 28.48 133 ARG A N 1
ATOM 1020 C CA . ARG A 1 130 ? 37.176 21.856 20.189 1.00 28.23 133 ARG A CA 1
ATOM 1021 C C . ARG A 1 130 ? 37.303 23.313 19.780 1.00 27.71 133 ARG A C 1
ATOM 1022 O O . ARG A 1 130 ? 38.355 23.924 19.996 1.00 30.51 133 ARG A O 1
ATOM 1030 N N . ALA A 1 131 ? 36.233 23.854 19.198 1.00 29.36 134 ALA A N 1
ATOM 1031 C CA . ALA A 1 131 ? 36.183 25.244 18.751 1.00 28.31 134 ALA A CA 1
ATOM 1032 C C . ALA A 1 131 ? 36.318 26.220 19.918 1.00 29.39 134 ALA A C 1
ATOM 1033 O O . ALA A 1 131 ? 36.522 27.416 19.715 1.00 29.54 134 ALA A O 1
ATOM 1035 N N . GLY A 1 132 ? 36.164 25.718 21.137 1.00 27.32 135 GLY A N 1
ATOM 1036 C CA . GLY A 1 132 ? 36.313 26.570 22.303 1.00 25.98 135 GLY A CA 1
ATOM 1037 C C . GLY A 1 132 ? 35.035 27.108 22.917 1.00 27.91 135 GLY A C 1
ATOM 1038 O O . GLY A 1 132 ? 33.982 27.150 22.277 1.00 25.78 135 GLY A O 1
ATOM 1039 N N . LYS A 1 133 ? 35.142 27.539 24.171 1.00 28.55 136 LYS A N 1
ATOM 1040 C CA . LYS A 1 133 ? 33.989 28.069 24.897 1.00 27.97 136 LYS A CA 1
ATOM 1041 C C . LYS A 1 133 ? 33.422 29.381 24.365 1.00 28.15 136 LYS A C 1
ATOM 1042 O O . LYS A 1 133 ? 32.257 29.676 24.610 1.00 25.62 136 LYS A O 1
ATOM 1048 N N . GLU A 1 134 ? 34.218 30.173 23.648 1.00 27.30 137 GLU A N 1
ATOM 1049 C CA . GLU A 1 134 ? 33.700 31.443 23.124 1.00 30.07 137 GLU A CA 1
ATOM 1050 C C . GLU A 1 134 ? 32.622 31.202 22.067 1.00 28.48 137 GLU A C 1
ATOM 1051 O O . GLU A 1 134 ? 31.626 31.944 21.969 1.00 22.16 137 GLU A O 1
ATOM 1057 N N . VAL A 1 135 ? 32.834 30.169 21.261 1.00 25.77 138 VAL A N 1
ATOM 1058 C CA . VAL A 1 135 ? 31.863 29.812 20.232 1.00 23.41 138 VAL A CA 1
ATOM 1059 C C . VAL A 1 135 ? 30.621 29.233 20.904 1.00 21.75 138 VAL A C 1
ATOM 1060 O O . VAL A 1 135 ? 29.505 29.479 20.469 1.00 19.03 138 VAL A O 1
ATOM 1064 N N . LE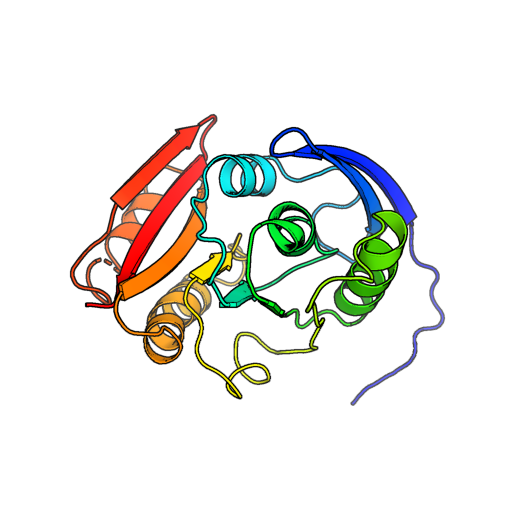U A 1 136 ? 30.816 28.441 21.949 1.00 19.33 139 LEU A N 1
ATOM 1065 C CA . LEU A 1 136 ? 29.672 27.881 22.668 1.00 21.43 139 LEU A CA 1
ATOM 1066 C C . LEU A 1 136 ? 28.818 29.009 23.262 1.00 21.88 139 LEU A C 1
ATOM 1067 O O . LEU A 1 136 ? 27.590 29.009 23.130 1.00 19.08 139 LEU A O 1
ATOM 1072 N N . HIS A 1 137 ? 29.472 29.976 23.907 1.00 18.29 140 HIS A N 1
ATOM 1073 C CA . HIS A 1 137 ? 28.749 31.089 24.505 1.00 19.77 140 HIS A CA 1
ATOM 1074 C C . HIS A 1 137 ? 28.004 31.924 23.475 1.00 21.04 140 HIS A C 1
ATOM 1075 O O . HIS A 1 137 ? 26.933 32.485 23.751 1.00 19.87 140 HIS A O 1
ATOM 1082 N N . ARG A 1 138 ? 28.558 32.011 22.273 1.00 18.77 141 ARG A N 1
ATOM 1083 C CA . ARG A 1 138 ? 27.921 32.773 21.220 1.00 18.55 141 ARG A CA 1
ATOM 1084 C C . ARG A 1 138 ? 26.647 32.059 20.743 1.00 16.78 141 ARG A C 1
ATOM 1085 O O . ARG A 1 138 ? 25.644 32.708 20.426 1.00 17.66 141 ARG A O 1
ATOM 1093 N N . ILE A 1 139 ? 26.691 30.729 20.686 1.00 15.80 142 ILE A N 1
ATOM 1094 C CA . ILE A 1 139 ? 25.525 29.964 20.262 1.00 13.75 142 ILE A CA 1
ATOM 1095 C C . ILE A 1 139 ? 24.364 30.250 21.228 1.00 17.26 142 ILE A C 1
ATOM 1096 O O . ILE A 1 139 ? 23.204 30.436 20.833 1.00 14.38 142 ILE A O 1
ATOM 1101 N N . ILE A 1 140 ? 24.694 30.339 22.505 1.00 18.28 143 ILE A N 1
ATOM 1102 C CA . ILE A 1 140 ? 23.675 30.610 23.514 1.00 18.93 143 ILE A CA 1
ATOM 1103 C C . ILE A 1 140 ? 23.179 32.048 23.495 1.00 18.82 143 ILE A C 1
ATOM 1104 O O . ILE A 1 140 ? 21.974 32.296 23.424 1.00 22.47 143 ILE A O 1
ATOM 1109 N N . GLU A 1 141 ? 24.094 33.005 23.554 1.00 20.65 144 GLU A N 1
ATOM 1110 C CA . GLU A 1 141 ? 23.680 34.409 23.580 1.00 24.58 144 GLU A CA 1
ATOM 1111 C C . GLU A 1 141 ? 22.963 34.887 22.319 1.00 24.83 144 GLU A C 1
ATOM 1112 O O . GLU A 1 141 ? 21.958 35.578 22.411 1.00 23.66 144 GLU A O 1
ATOM 1118 N N . GLU A 1 142 ? 23.472 34.544 21.135 1.00 23.15 145 GLU A N 1
ATOM 1119 C CA . GLU A 1 142 ? 22.804 34.976 19.911 1.00 23.09 145 GLU A CA 1
ATOM 1120 C C . GLU A 1 142 ? 21.514 34.187 19.731 1.00 21.08 145 GLU A C 1
ATOM 1121 O O . GLU A 1 142 ? 20.536 34.684 19.161 1.00 19.15 145 GLU A O 1
ATOM 1127 N N . GLY A 1 143 ? 21.504 32.962 20.248 1.00 16.83 146 GLY A N 1
ATOM 1128 C CA . GLY A 1 143 ? 20.317 32.138 20.137 1.00 19.47 146 GLY A CA 1
ATOM 1129 C C . GLY A 1 143 ? 19.121 32.793 20.792 1.00 19.36 146 GLY A C 1
ATOM 1130 O O . GLY A 1 143 ? 18.013 32.766 20.262 1.00 17.60 146 GLY A O 1
ATOM 1131 N N . LYS A 1 144 ? 19.344 33.413 21.944 1.00 21.03 147 LYS A N 1
ATOM 1132 C CA . LYS A 1 144 ? 18.245 34.050 22.662 1.00 18.53 147 LYS A CA 1
ATOM 1133 C C . LYS A 1 144 ? 17.559 35.111 21.811 1.00 19.01 147 LYS A C 1
ATOM 1134 O O . LYS A 1 144 ? 16.331 35.237 21.836 1.00 20.76 147 LYS A O 1
ATOM 1140 N N . GLU A 1 145 ? 18.354 35.846 21.043 1.00 19.37 148 GLU A N 1
ATOM 1141 C CA . GLU A 1 145 ? 17.851 36.900 20.180 1.00 21.01 148 GLU A CA 1
ATOM 1142 C C . GLU A 1 145 ? 16.994 36.356 19.048 1.00 23.87 148 GLU A C 1
ATOM 1143 O O . GLU A 1 145 ? 16.177 37.085 18.492 1.00 21.89 148 GLU A O 1
ATOM 1149 N N . LEU A 1 146 ? 17.180 35.086 18.692 1.00 18.19 149 LEU A N 1
ATOM 1150 C CA . LEU A 1 146 ? 16.405 34.519 17.589 1.00 16.74 149 LEU A CA 1
ATOM 1151 C C . LEU A 1 146 ? 15.209 33.700 18.008 1.00 18.03 149 LEU A C 1
ATOM 1152 O O . LEU A 1 146 ? 14.487 33.180 17.163 1.00 18.64 149 LEU A O 1
ATOM 1157 N N . LEU A 1 147 ? 14.991 33.573 19.310 1.00 15.61 150 LEU A N 1
ATOM 1158 C CA . LEU A 1 147 ? 13.868 32.781 19.779 1.00 15.24 150 LEU A CA 1
ATOM 1159 C C . LEU A 1 147 ? 12.606 33.598 19.971 1.00 17.75 150 LEU A C 1
ATOM 1160 O O . LEU A 1 147 ? 12.653 34.762 20.370 1.00 19.93 150 LEU A O 1
ATOM 1165 N N . LYS A 1 148 ? 11.475 32.977 19.666 1.00 18.19 151 LYS A N 1
ATOM 1166 C CA . LYS A 1 148 ? 10.181 33.611 19.850 1.00 19.92 151 LYS A CA 1
ATOM 1167 C C . LYS A 1 148 ? 9.925 33.524 21.355 1.00 20.81 151 LYS A C 1
ATOM 1168 O O . LYS A 1 148 ? 10.555 32.729 22.057 1.00 17.81 151 LYS A O 1
ATOM 1174 N N . ASP A 1 149 ? 9.006 34.332 21.862 1.00 21.34 152 ASP A N 1
ATOM 1175 C CA . ASP A 1 149 ? 8.695 34.252 23.283 1.00 26.10 152 ASP A CA 1
ATOM 1176 C C . ASP A 1 149 ? 8.349 32.801 23.604 1.00 21.44 152 ASP A C 1
ATOM 1177 O O . ASP A 1 149 ? 7.681 32.122 22.808 1.00 24.25 152 ASP A O 1
ATOM 1182 N N . ASN A 1 150 ? 8.822 32.324 24.754 1.00 21.42 153 ASN A N 1
ATOM 1183 C CA . ASN A 1 150 ? 8.612 30.948 25.219 1.00 23.99 153 ASN A CA 1
ATOM 1184 C C . ASN A 1 150 ? 9.375 29.922 24.386 1.00 20.27 153 ASN A C 1
ATOM 1185 O O . ASN A 1 150 ? 9.190 28.715 24.552 1.00 19.77 153 ASN A O 1
ATOM 1190 N N . GLY A 1 151 ? 10.221 30.409 23.486 1.00 22.53 154 GLY A N 1
ATOM 1191 C CA . GLY A 1 151 ? 11.008 29.513 22.658 1.00 18.32 154 GLY A CA 1
ATOM 1192 C C . GLY A 1 151 ? 12.056 28.842 23.523 1.00 18.65 154 GLY A C 1
ATOM 1193 O O . GLY A 1 151 ? 12.315 29.281 24.638 1.00 16.77 154 GLY A O 1
ATOM 1194 N N . GLU A 1 152 ? 12.680 27.784 23.022 1.00 18.28 155 GLU A N 1
ATOM 1195 C CA . GLU A 1 152 ? 13.682 27.084 23.823 1.00 14.59 155 GLU A CA 1
ATOM 1196 C C . GLU A 1 152 ? 14.900 26.718 23.003 1.00 18.32 155 GLU A C 1
ATOM 1197 O O . GLU A 1 152 ? 14.794 26.467 21.788 1.00 13.79 155 GLU A O 1
ATOM 1203 N N . ILE A 1 153 ? 16.048 26.683 23.674 1.00 14.12 156 ILE A N 1
ATOM 1204 C CA . ILE A 1 153 ? 17.280 26.252 23.009 1.00 12.15 156 ILE A CA 1
ATOM 1205 C C . ILE A 1 153 ? 17.663 24.968 23.753 1.00 16.24 156 ILE A C 1
ATOM 1206 O O . ILE A 1 153 ? 17.620 24.897 24.992 1.00 14.30 156 ILE A O 1
ATOM 1211 N N . TRP A 1 154 ? 17.994 23.948 22.967 1.00 14.19 157 TRP A N 1
ATOM 1212 C CA . TRP A 1 154 ? 18.337 22.609 23.430 1.00 12.73 157 TRP A CA 1
ATOM 1213 C C . TRP A 1 154 ? 19.726 22.261 22.945 1.00 13.65 157 TRP A C 1
ATOM 1214 O O . TRP A 1 154 ? 20.010 22.347 21.743 1.00 14.98 157 TRP A O 1
ATOM 1225 N N . VAL A 1 155 ? 20.581 21.837 23.859 1.00 12.38 158 VAL A N 1
ATOM 1226 C CA . VAL A 1 155 ? 21.939 21.472 23.491 1.00 12.76 158 VAL A CA 1
ATOM 1227 C C . VAL A 1 155 ? 22.334 20.150 24.136 1.00 14.42 158 VAL A C 1
ATOM 1228 O O . VAL A 1 155 ? 21.797 19.773 25.189 1.00 16.24 158 VAL A O 1
ATOM 1232 N N . VAL A 1 156 ? 23.229 19.410 23.494 1.00 12.09 159 VAL A N 1
ATOM 1233 C CA . VAL A 1 156 ? 23.719 18.191 24.108 1.00 12.72 159 VAL A CA 1
ATOM 1234 C C . VAL A 1 156 ? 25.214 18.420 24.264 1.00 18.50 159 VAL A C 1
ATOM 1235 O O . VAL A 1 156 ? 25.877 18.948 23.363 1.00 15.58 159 VAL A O 1
ATOM 1239 N N . ILE A 1 157 ? 25.749 18.067 25.423 1.00 14.86 160 ILE A N 1
ATOM 1240 C CA . ILE A 1 157 ? 27.176 18.281 25.672 1.00 17.69 160 ILE A CA 1
ATOM 1241 C C . ILE A 1 157 ? 27.655 17.223 26.639 1.00 19.71 160 ILE A C 1
ATOM 1242 O O . ILE A 1 157 ? 26.928 16.856 27.559 1.00 18.27 160 ILE A O 1
ATOM 1247 N N . GLN A 1 158 ? 28.870 16.725 26.427 1.00 20.39 161 GLN A N 1
ATOM 1248 C CA . GLN A 1 158 ? 29.400 15.687 27.303 1.00 24.61 161 GLN A CA 1
ATOM 1249 C C . GLN A 1 158 ? 29.673 16.219 28.682 1.00 27.73 161 GLN A C 1
ATOM 1250 O O . GLN A 1 158 ? 30.385 17.211 28.873 1.00 24.97 161 GLN A O 1
ATOM 1256 N N . THR A 1 159 ? 29.045 15.505 29.609 1.00 34.39 162 THR A N 1
ATOM 1257 C CA . THR A 1 159 ? 28.980 15.697 31.054 1.00 39.10 162 THR A CA 1
ATOM 1258 C C . THR A 1 159 ? 30.128 16.277 31.868 1.00 39.39 162 THR A C 1
ATOM 1259 O O . THR A 1 159 ? 31.155 16.716 31.345 1.00 40.84 162 THR A O 1
ATOM 1263 N N . LYS A 1 160 ? 29.905 16.249 33.181 1.00 41.35 163 LYS A N 1
ATOM 1264 C CA . LYS A 1 160 ? 30.812 16.751 34.193 1.00 42.72 163 LYS A CA 1
ATOM 1265 C C . LYS A 1 160 ? 30.854 18.268 34.217 1.00 41.48 163 LYS A C 1
ATOM 1266 O O . LYS A 1 160 ? 29.819 18.940 34.143 1.00 37.38 163 LYS A O 1
ATOM 1272 N N . GLN A 1 161 ? 32.062 18.799 34.320 1.00 39.78 164 GLN A N 1
ATOM 1273 C CA . GLN A 1 161 ? 32.260 20.233 34.392 1.00 39.43 164 GLN A CA 1
ATOM 1274 C C . GLN A 1 161 ? 31.955 20.971 33.092 1.00 36.54 164 GLN A C 1
ATOM 1275 O O . GLN A 1 161 ? 31.651 22.152 33.119 1.00 33.41 164 GLN A O 1
ATOM 1281 N N . GLY A 1 162 ? 32.021 20.272 31.958 1.00 35.81 165 GLY A N 1
ATOM 1282 C CA . GLY A 1 162 ? 31.742 20.912 30.676 1.00 31.82 165 GLY A CA 1
ATOM 1283 C C . GLY A 1 162 ? 30.281 21.301 30.577 1.00 27.83 165 GLY A C 1
ATOM 1284 O O . GLY A 1 162 ? 29.934 22.444 30.263 1.00 24.08 165 GLY A O 1
ATOM 1285 N N . ALA A 1 163 ? 29.417 20.337 30.867 1.00 27.24 166 ALA A N 1
ATOM 1286 C CA . ALA A 1 163 ? 27.990 20.572 30.834 1.00 27.05 166 ALA A CA 1
ATOM 1287 C C . ALA A 1 163 ? 27.644 21.567 31.947 1.00 26.98 166 ALA A C 1
ATOM 1288 O O . ALA A 1 163 ? 26.799 22.436 31.761 1.00 25.46 166 ALA A O 1
ATOM 1290 N N . LYS A 1 164 ? 28.328 21.468 33.089 1.00 25.13 167 LYS A N 1
ATOM 1291 C CA . LYS A 1 164 ? 28.052 22.366 34.213 1.00 26.16 167 LYS A CA 1
ATOM 1292 C C . LYS A 1 164 ? 28.414 23.809 33.915 1.00 23.76 167 LYS A C 1
ATOM 1293 O O . LYS A 1 164 ? 27.671 24.728 34.266 1.00 22.33 167 LYS A O 1
ATOM 1299 N N . SER A 1 165 ? 29.560 24.016 33.282 1.00 20.48 168 SER A N 1
ATOM 1300 C CA . SER A 1 165 ? 29.991 25.363 32.917 1.00 20.45 168 SER A CA 1
ATOM 1301 C C . SER A 1 165 ? 29.005 25.955 31.901 1.00 19.44 168 SER A C 1
ATOM 1302 O O . SER A 1 165 ? 28.627 27.114 31.987 1.00 18.35 168 SER A O 1
ATOM 1305 N N . LEU A 1 166 ? 28.589 25.148 30.932 1.00 18.95 169 LEU A N 1
ATOM 1306 C CA . LEU A 1 166 ? 27.660 25.636 29.934 1.00 17.40 169 LEU A CA 1
ATOM 1307 C C . LEU A 1 166 ? 26.280 25.894 30.572 1.00 18.43 169 LEU A C 1
ATOM 1308 O O . LEU A 1 166 ? 25.648 26.886 30.272 1.00 15.77 169 LEU A O 1
ATOM 1313 N N . ALA A 1 167 ? 25.824 25.013 31.459 1.00 18.46 170 ALA A N 1
ATOM 1314 C CA . ALA A 1 167 ? 24.524 25.231 32.096 1.00 18.41 170 ALA A CA 1
ATOM 1315 C C . ALA A 1 167 ? 24.536 26.572 32.834 1.00 20.70 170 ALA A C 1
ATOM 1316 O O . ALA A 1 167 ? 23.577 27.348 32.750 1.00 20.90 170 ALA A O 1
ATOM 1318 N N . LYS A 1 168 ? 25.635 26.856 33.535 1.00 21.83 171 LYS A N 1
ATOM 1319 C CA . LYS A 1 168 ? 25.774 28.108 34.276 1.00 21.53 171 LYS A CA 1
ATOM 1320 C C . LYS A 1 168 ? 25.644 29.307 33.354 1.00 23.34 171 LYS A C 1
ATOM 1321 O O . LYS A 1 168 ? 25.010 30.302 33.710 1.00 19.43 171 LYS A O 1
ATOM 1327 N N . TYR A 1 169 ? 26.265 29.213 32.171 1.00 17.84 172 TYR A N 1
ATOM 1328 C CA . TYR A 1 169 ? 26.216 30.289 31.208 1.00 16.64 172 TYR A CA 1
ATOM 1329 C C . TYR A 1 169 ? 24.810 30.434 30.655 1.00 16.41 172 TYR A C 1
ATOM 1330 O O . TYR A 1 169 ? 24.338 31.540 30.485 1.00 20.36 172 TYR A O 1
ATOM 1347 N N . LYS A 1 171 ? 22.073 29.708 32.157 1.00 17.69 174 LYS A N 1
ATOM 1348 C CA . LYS A 1 171 ? 21.237 30.302 33.209 1.00 22.41 174 LYS A CA 1
ATOM 1349 C C . LYS A 1 171 ? 21.542 31.799 33.274 1.00 23.77 174 LYS A C 1
ATOM 1350 O O . LYS A 1 171 ? 20.638 32.631 33.477 1.00 23.21 174 LYS A O 1
ATOM 1356 N N . ASP A 1 172 ? 22.812 32.145 33.078 1.00 24.09 175 ASP A N 1
ATOM 1357 C CA . ASP A 1 172 ? 23.224 33.552 33.068 1.00 28.62 175 ASP A CA 1
ATOM 1358 C C . ASP A 1 172 ? 22.471 34.314 31.990 1.00 26.98 175 ASP A C 1
ATOM 1359 O O . ASP A 1 172 ? 21.937 35.401 32.221 1.00 27.47 175 ASP A O 1
ATOM 1364 N N . VAL A 1 173 ? 22.460 33.740 30.792 1.00 23.84 176 VAL A N 1
ATOM 1365 C CA . VAL A 1 173 ? 21.826 34.372 29.650 1.00 19.35 176 VAL A CA 1
ATOM 1366 C C . VAL A 1 173 ? 20.308 34.359 29.652 1.00 17.71 176 VAL A C 1
ATOM 1367 O O . VAL A 1 173 ? 19.684 35.401 29.410 1.00 22.50 176 VAL A O 1
ATOM 1371 N N . PHE A 1 174 ? 19.721 33.201 29.932 1.00 17.68 177 PHE A N 1
ATOM 1372 C CA . PHE A 1 174 ? 18.264 33.036 29.891 1.00 21.04 177 PHE A CA 1
ATOM 1373 C C . PHE A 1 174 ? 17.491 33.226 31.191 1.00 22.41 177 PHE A C 1
ATOM 1374 O O . PHE A 1 174 ? 16.267 33.435 31.169 1.00 22.75 177 PHE A O 1
ATOM 1382 N N . GLY A 1 175 ? 18.186 33.114 32.316 1.00 25.87 178 GLY A N 1
ATOM 1383 C CA . GLY A 1 175 ? 17.525 33.247 33.598 1.00 23.85 178 GLY A CA 1
ATOM 1384 C C . GLY A 1 175 ? 16.971 31.907 34.027 1.00 26.16 178 GLY A C 1
ATOM 1385 O O . GLY A 1 175 ? 16.218 31.823 34.995 1.00 26.98 178 GLY A O 1
ATOM 1386 N N . ASN A 1 176 ? 17.333 30.846 33.301 1.00 21.92 179 ASN A N 1
ATOM 1387 C CA . ASN A 1 176 ? 16.882 29.491 33.627 1.00 21.99 179 ASN A CA 1
ATOM 1388 C C . ASN A 1 176 ? 17.593 28.442 32.770 1.00 20.12 179 ASN A C 1
ATOM 1389 O O . ASN A 1 176 ? 17.996 28.720 31.646 1.00 19.92 179 ASN A O 1
ATOM 1394 N N . VAL A 1 177 ? 17.729 27.247 33.315 1.00 19.07 180 VAL A N 1
ATOM 1395 C CA . VAL A 1 177 ? 18.327 26.141 32.595 1.00 18.23 180 VAL A CA 1
ATOM 1396 C C . VAL A 1 177 ? 17.830 24.880 33.247 1.00 22.98 180 VAL A C 1
ATOM 1397 O O . VAL A 1 177 ? 17.516 24.861 34.435 1.00 23.85 180 VAL A O 1
ATOM 1401 N N . GLU A 1 178 ? 17.746 23.822 32.468 1.00 18.67 181 GLU A N 1
ATOM 1402 C CA . GLU A 1 178 ? 17.257 22.562 32.975 1.00 23.23 181 GLU A CA 1
ATOM 1403 C C . GLU A 1 178 ? 18.003 21.431 32.334 1.00 21.68 181 GLU A C 1
ATOM 1404 O O . GLU A 1 178 ? 18.281 21.484 31.140 1.00 18.48 181 GLU A O 1
ATOM 1410 N N . THR A 1 179 ? 18.338 20.419 33.119 1.00 18.37 182 THR A N 1
ATOM 1411 C CA . THR A 1 179 ? 18.996 19.243 32.579 1.00 20.72 182 THR A CA 1
ATOM 1412 C C . THR A 1 179 ? 17.842 18.297 32.274 1.00 21.02 182 THR A C 1
ATOM 1413 O O . THR A 1 179 ? 17.126 17.837 33.176 1.00 20.94 182 THR A O 1
ATOM 1417 N N . VAL A 1 180 ? 17.635 18.014 30.998 1.00 19.23 183 VAL A N 1
ATOM 1418 C CA . VAL A 1 180 ? 16.536 17.167 30.611 1.00 20.97 183 VAL A CA 1
ATOM 1419 C C . VAL A 1 180 ? 16.873 15.718 30.745 1.00 21.71 183 VAL A C 1
ATOM 1420 O O . VAL A 1 180 ? 16.030 14.905 31.105 1.00 20.56 183 VAL A O 1
ATOM 1424 N N . THR A 1 181 ? 18.119 15.377 30.456 1.00 22.97 184 THR A N 1
ATOM 1425 C CA . THR A 1 181 ? 18.510 13.993 30.577 1.00 25.80 184 THR A CA 1
ATOM 1426 C C . THR A 1 181 ? 20.021 13.894 30.665 1.00 25.75 184 THR A C 1
ATOM 1427 O O . THR A 1 181 ? 20.733 14.782 30.208 1.00 22.68 184 THR A O 1
ATOM 1431 N N . ILE A 1 182 ? 20.485 12.829 31.304 1.00 24.24 185 ILE A N 1
ATOM 1432 C CA . ILE A 1 182 ? 21.906 12.553 31.424 1.00 24.40 185 ILE A CA 1
ATOM 1433 C C . ILE A 1 182 ? 21.980 11.089 31.114 1.00 26.49 185 ILE A C 1
ATOM 1434 O O . ILE A 1 182 ? 21.380 10.272 31.822 1.00 28.76 185 ILE A O 1
ATOM 1439 N N . LYS A 1 183 ? 22.684 10.754 30.039 1.00 21.51 186 LYS A N 1
ATOM 1440 C CA . LYS A 1 183 ? 22.809 9.380 29.614 1.00 25.37 186 LYS A CA 1
ATOM 1441 C C . LYS A 1 183 ? 24.188 9.086 29.013 1.00 28.03 186 LYS A C 1
ATOM 1442 O O . LYS A 1 183 ? 24.640 9.796 28.119 1.00 24.39 186 LYS A O 1
ATOM 1448 N N . GLY A 1 184 ? 24.839 8.039 29.507 1.00 25.20 187 GLY A N 1
ATOM 1449 C CA . GLY A 1 184 ? 26.143 7.651 28.998 1.00 26.03 187 GLY A CA 1
ATOM 1450 C C . GLY A 1 184 ? 27.153 8.774 28.857 1.00 27.92 187 GLY A C 1
ATOM 1451 O O . GLY A 1 184 ? 27.849 8.865 27.836 1.00 30.72 187 GLY A O 1
ATOM 1452 N N . GLY A 1 185 ? 27.241 9.630 29.865 1.00 24.23 188 GLY A N 1
ATOM 1453 C CA . GLY A 1 185 ? 28.198 10.725 29.805 1.00 26.32 188 GLY A CA 1
ATOM 1454 C C . GLY A 1 185 ? 27.761 11.973 29.046 1.00 23.43 188 GLY A C 1
ATOM 1455 O O . GLY A 1 185 ? 28.542 12.928 28.920 1.00 26.20 188 GLY A O 1
ATOM 1456 N N . TYR A 1 186 ? 26.532 11.975 28.535 1.00 17.70 189 TYR A N 1
ATOM 1457 C CA . TYR A 1 186 ? 26.015 13.130 27.799 1.00 17.77 189 TYR A CA 1
ATOM 1458 C C . TYR A 1 186 ? 24.876 13.785 28.546 1.00 18.23 189 TYR A C 1
ATOM 1459 O O . TYR A 1 186 ? 24.045 13.103 29.165 1.00 24.41 189 TYR A O 1
ATOM 1468 N N . ARG A 1 187 ? 24.834 15.108 28.499 1.00 16.26 190 ARG A N 1
ATOM 1469 C CA . ARG A 1 187 ? 23.742 15.821 29.128 1.00 17.57 190 ARG A CA 1
ATOM 1470 C C . ARG A 1 187 ? 22.977 16.643 28.094 1.00 17.72 190 ARG A C 1
ATOM 1471 O O . ARG A 1 187 ? 23.582 17.264 27.219 1.00 17.86 190 ARG A O 1
ATOM 1479 N N . VAL A 1 188 ? 21.653 16.635 28.201 1.00 15.52 191 VAL A N 1
ATOM 1480 C CA . VAL A 1 188 ? 20.813 17.456 27.332 1.00 15.00 191 VAL A CA 1
ATOM 1481 C C . VAL A 1 188 ? 20.328 18.622 28.207 1.00 15.98 191 VAL A C 1
ATOM 1482 O O . VAL A 1 188 ? 19.693 18.423 29.252 1.00 18.44 191 VAL A O 1
ATOM 1486 N N . LEU A 1 189 ? 20.688 19.826 27.800 1.00 15.22 192 LEU A N 1
ATOM 1487 C CA . LEU A 1 189 ? 20.342 21.052 28.505 1.00 16.03 192 LEU A CA 1
ATOM 1488 C C . LEU A 1 189 ? 19.312 21.828 27.711 1.00 17.78 192 LEU A C 1
ATOM 1489 O O . LEU A 1 189 ? 19.386 21.900 26.486 1.00 15.48 192 LEU A O 1
ATOM 1494 N N . LYS A 1 190 ? 18.367 22.437 28.415 1.00 16.05 193 LYS A N 1
ATOM 1495 C CA . LYS A 1 190 ? 17.323 23.234 27.785 1.00 17.29 193 LYS A CA 1
ATOM 1496 C C . LYS A 1 190 ? 17.084 24.557 28.519 1.00 16.09 193 LYS A C 1
ATOM 1497 O O . LYS A 1 190 ? 16.976 24.558 29.745 1.00 18.95 193 LYS A O 1
ATOM 1503 N N . SER A 1 191 ? 17.016 25.674 27.790 1.00 16.05 194 SER A N 1
ATOM 1504 C CA . SER A 1 191 ? 16.699 26.978 28.415 1.00 15.97 194 SER A CA 1
ATOM 1505 C C . SER A 1 191 ? 15.539 27.591 27.633 1.00 20.32 194 SER A C 1
ATOM 1506 O O . SER A 1 191 ? 15.464 27.417 26.417 1.00 16.09 194 SER A O 1
ATOM 1509 N N . LYS A 1 192 ? 14.620 28.269 28.329 1.00 21.32 195 LYS A N 1
ATOM 1510 C CA . LYS A 1 192 ? 13.458 28.899 27.688 1.00 22.30 195 LYS A CA 1
ATOM 1511 C C . LYS A 1 192 ? 13.540 30.414 27.686 1.00 21.52 195 LYS A C 1
ATOM 1512 O O . LYS A 1 192 ? 13.971 31.012 28.664 1.00 22.16 195 LYS A O 1
ATOM 1518 N N . LYS A 1 193 ? 13.123 31.029 26.585 1.00 23.02 196 LYS A N 1
ATOM 1519 C CA . LYS A 1 193 ? 13.140 32.482 26.479 1.00 25.25 196 LYS A CA 1
ATOM 1520 C C . LYS A 1 193 ? 11.908 33.009 27.212 1.00 29.02 196 LYS A C 1
ATOM 1521 O O . LYS A 1 193 ? 10.780 32.641 26.887 1.00 27.11 196 LYS A O 1
ATOM 1527 N N . L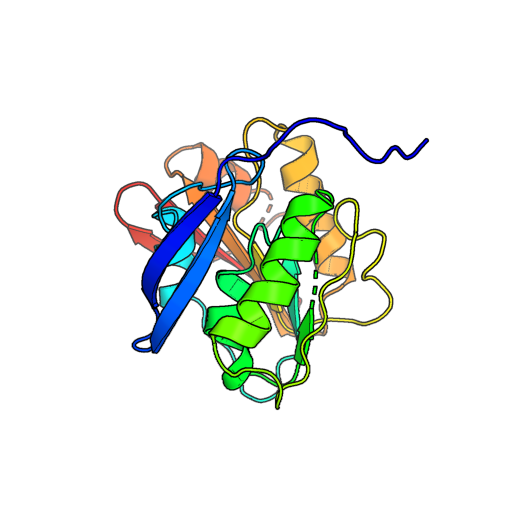EU A 1 194 ? 12.152 33.840 28.217 1.00 32.19 197 LEU A N 1
ATOM 1528 C CA . LEU A 1 194 ? 11.106 34.444 29.029 1.00 36.46 197 LEU A CA 1
ATOM 1529 C C . LEU A 1 194 ? 11.724 35.047 30.280 1.00 38.00 197 LEU A C 1
ATOM 1530 O O . LEU A 1 194 ? 12.706 35.792 30.098 1.00 42.21 197 LEU A O 1
#

CATH classification: 3.40.50.150

InterPro domains:
  IPR007848 Methyltransferase small domain [PF05175] (26-193)
  IPR029063 S-adenosyl-L-methionine-dependent methyltransferase superfamily [G3DSA:3.40.50.150] (4-197)
  IPR029063 S-adenosyl-L-methionine-dependent methyltransferase superfamily [SSF53335] (5-194)
  IPR046977 rRNA (guanine-N(2)-)-methyltransferase RsmC/RlmG [PTHR47816] (6-196)

Organism: Methanocaldococcus jannaschii (strain ATCC 43067 / DSM 2661 / JAL-1 / JCM 10045 / NBRC 100440) (NCBI:txid243232)

Radius of gyration: 15.86 Å; Cα contacts (8 Å, |Δi|>4): 393; chains: 1; bounding box: 36×33×42 Å